Protein AF-A0A1M7H6V2-F1 (afdb_monomer_lite)

pLDDT: mean 76.04, std 20.19, range [26.88, 96.12]

Radius of gyration: 37.56 Å; chains: 1; bounding box: 92×62×99 Å

Structure (mmCIF, N/CA/C/O backbone):
data_AF-A0A1M7H6V2-F1
#
_entry.id   AF-A0A1M7H6V2-F1
#
loop_
_atom_site.group_PDB
_atom_site.id
_atom_site.type_symbol
_atom_site.label_atom_id
_atom_site.label_alt_id
_atom_site.label_comp_id
_atom_site.label_asym_id
_atom_site.label_entity_id
_atom_site.label_seq_id
_atom_site.pdbx_PDB_ins_code
_atom_site.Cartn_x
_atom_site.Cartn_y
_atom_site.Cartn_z
_atom_site.occupancy
_atom_site.B_iso_or_equiv
_atom_site.auth_seq_id
_atom_site.auth_comp_id
_atom_site.auth_asym_id
_atom_site.auth_atom_id
_atom_site.pdbx_PDB_model_num
ATOM 1 N N . MET A 1 1 ? 9.861 25.786 10.001 1.00 78.19 1 MET A N 1
ATOM 2 C CA . MET A 1 1 ? 8.396 26.003 10.036 1.00 78.19 1 MET A CA 1
ATOM 3 C C . MET A 1 1 ? 7.706 25.159 11.110 1.00 78.19 1 MET A C 1
ATOM 5 O O . MET A 1 1 ? 7.102 25.743 11.996 1.00 78.19 1 MET A O 1
ATOM 9 N N . VAL A 1 2 ? 7.854 23.828 11.131 1.00 89.94 2 VAL A N 1
ATOM 10 C CA . VAL A 1 2 ? 7.171 22.953 12.118 1.00 89.94 2 VAL A CA 1
ATOM 11 C C . VAL A 1 2 ? 7.561 23.242 13.580 1.00 89.94 2 VAL A C 1
ATOM 13 O O . VAL A 1 2 ? 6.686 23.384 14.427 1.00 89.94 2 VAL A O 1
ATOM 16 N N . CYS A 1 3 ? 8.851 23.437 13.884 1.00 92.81 3 CYS A N 1
ATOM 17 C CA . CYS A 1 3 ? 9.290 23.763 15.251 1.00 92.81 3 CYS A CA 1
ATOM 18 C C . CYS A 1 3 ? 8.708 25.089 15.769 1.00 92.81 3 CYS A C 1
ATOM 20 O O . CYS A 1 3 ? 8.397 25.214 16.949 1.00 92.81 3 CYS A O 1
ATOM 22 N N . VAL A 1 4 ? 8.526 26.066 14.875 1.00 95.00 4 VAL A N 1
ATOM 23 C CA . VAL A 1 4 ? 7.921 27.364 15.204 1.00 95.00 4 VAL A CA 1
ATOM 24 C C . VAL A 1 4 ? 6.442 27.181 15.548 1.00 95.00 4 VAL A C 1
ATOM 26 O O . VAL A 1 4 ? 5.980 27.743 16.534 1.00 95.00 4 VAL A O 1
ATOM 29 N N . ALA A 1 5 ? 5.718 26.336 14.807 1.00 94.31 5 ALA A N 1
ATOM 30 C CA . ALA A 1 5 ? 4.321 26.023 15.104 1.00 94.31 5 ALA A CA 1
ATOM 31 C C . ALA A 1 5 ? 4.151 25.353 16.480 1.00 94.31 5 ALA A C 1
ATOM 33 O O . ALA A 1 5 ? 3.280 25.756 17.250 1.00 94.31 5 ALA A O 1
ATOM 34 N N . PHE A 1 6 ? 5.018 24.396 16.832 1.00 94.81 6 PHE A N 1
ATOM 35 C CA . PHE A 1 6 ? 5.001 23.779 18.164 1.00 94.81 6 PHE A CA 1
ATOM 36 C C . PHE A 1 6 ? 5.331 24.775 19.284 1.00 94.81 6 PHE A C 1
ATOM 38 O O . PHE A 1 6 ? 4.695 24.738 20.335 1.00 94.81 6 PHE A O 1
ATOM 45 N N . LEU A 1 7 ? 6.282 25.690 19.064 1.00 94.88 7 LEU A N 1
ATOM 46 C CA . LEU A 1 7 ? 6.635 26.733 20.034 1.00 94.88 7 LEU A CA 1
ATOM 47 C C . LEU A 1 7 ? 5.492 27.726 20.265 1.00 94.88 7 LEU A C 1
ATOM 49 O O . LEU A 1 7 ? 5.165 28.023 21.412 1.00 94.88 7 LEU A O 1
ATOM 53 N N . ILE A 1 8 ? 4.862 28.198 19.189 1.00 95.31 8 ILE A N 1
ATOM 54 C CA . ILE A 1 8 ? 3.702 29.096 19.250 1.00 95.31 8 ILE A CA 1
ATOM 55 C C . ILE A 1 8 ? 2.543 28.403 19.974 1.00 95.31 8 ILE A C 1
ATOM 57 O O . ILE A 1 8 ? 1.967 28.988 20.887 1.00 95.31 8 ILE A O 1
ATOM 61 N N . ASN A 1 9 ? 2.235 27.147 19.631 1.00 93.56 9 ASN A N 1
ATOM 62 C CA . ASN A 1 9 ? 1.183 26.384 20.304 1.00 93.56 9 ASN A CA 1
ATOM 63 C C . ASN A 1 9 ? 1.475 26.229 21.803 1.00 93.56 9 ASN A C 1
ATOM 65 O O . ASN A 1 9 ? 0.620 26.554 22.617 1.00 93.56 9 ASN A O 1
ATOM 69 N N . LYS A 1 10 ? 2.698 25.838 22.178 1.00 91.44 10 LYS A N 1
ATOM 70 C CA . LYS A 1 10 ? 3.086 25.685 23.586 1.00 91.44 10 LYS A CA 1
ATOM 71 C C . LYS A 1 10 ? 3.018 26.998 24.380 1.00 91.44 10 LYS A C 1
ATOM 73 O O . LYS A 1 10 ? 2.794 26.948 25.584 1.00 91.44 10 LYS A O 1
ATOM 78 N N . LEU A 1 11 ? 3.230 28.148 23.732 1.00 93.69 11 LEU A N 1
ATOM 79 C CA . LEU A 1 11 ? 3.203 29.461 24.384 1.00 93.69 11 LEU A CA 1
ATOM 80 C C . LEU A 1 11 ? 1.787 30.048 24.502 1.00 93.69 11 LEU A C 1
ATOM 82 O O . LEU A 1 11 ? 1.479 30.681 25.507 1.00 93.69 11 LEU A O 1
ATOM 86 N N . LEU A 1 12 ? 0.939 29.861 23.485 1.00 93.69 12 LEU A N 1
ATOM 87 C CA . LEU A 1 12 ? -0.423 30.410 23.443 1.00 93.69 12 LEU A CA 1
ATOM 88 C C . LEU A 1 12 ? -1.488 29.468 24.022 1.00 93.69 12 LEU A C 1
ATOM 90 O O . LEU A 1 12 ? -2.539 29.944 24.451 1.00 93.69 12 LEU A O 1
ATOM 94 N N . ALA A 1 13 ? -1.269 28.150 24.009 1.00 92.69 13 ALA A N 1
ATOM 95 C CA . ALA A 1 13 ? -2.277 27.194 24.451 1.00 92.69 13 ALA A CA 1
ATOM 96 C C . ALA A 1 13 ? -2.401 27.171 25.988 1.00 92.69 13 ALA A C 1
ATOM 98 O O . ALA A 1 13 ? -1.393 27.049 26.690 1.00 92.69 13 ALA A O 1
ATOM 99 N N . PRO A 1 14 ? -3.630 27.229 26.536 1.00 88.25 14 PRO A N 1
ATOM 100 C CA . PRO A 1 14 ? -3.851 27.107 27.970 1.00 88.25 14 PRO A CA 1
ATOM 101 C C . PRO A 1 14 ? -3.489 25.697 28.455 1.00 88.25 14 PRO A C 1
ATOM 103 O O . PRO A 1 14 ? -4.072 24.701 28.026 1.00 88.25 14 PRO A O 1
ATOM 106 N N . SER A 1 15 ? -2.534 25.622 29.381 1.00 87.12 15 SER A N 1
ATOM 107 C CA . SER A 1 15 ? -2.057 24.372 29.976 1.00 87.12 15 SER A CA 1
ATOM 108 C C . SER A 1 15 ? -2.727 24.138 31.331 1.00 87.12 15 SER A C 1
ATOM 110 O O . SER A 1 15 ? -2.420 24.826 32.298 1.00 87.12 15 SER A O 1
ATOM 112 N N . ASN A 1 16 ? -3.648 23.171 31.399 1.00 89.25 16 ASN A N 1
ATOM 113 C CA . ASN A 1 16 ? -4.322 22.743 32.633 1.00 89.25 16 ASN A CA 1
ATOM 114 C C . ASN A 1 16 ? -4.316 21.205 32.738 1.00 89.25 16 ASN A C 1
ATOM 116 O O . ASN A 1 16 ? -5.352 20.574 32.471 1.00 89.25 16 ASN A O 1
ATOM 120 N N . PRO A 1 17 ? -3.160 20.592 33.061 1.00 88.88 17 PRO A N 1
ATOM 121 C CA . PRO A 1 17 ? -3.057 19.150 33.230 1.00 88.88 17 PRO A CA 1
ATOM 122 C C . PRO A 1 17 ? -3.772 18.724 34.517 1.00 88.88 17 PRO A C 1
ATOM 124 O O . PRO A 1 17 ? -3.415 19.151 35.611 1.00 88.88 17 PRO A O 1
ATOM 127 N N . THR A 1 18 ? -4.787 17.875 34.387 1.00 91.50 18 THR A N 1
ATOM 128 C CA . THR A 1 18 ? -5.438 17.187 35.510 1.00 91.50 18 THR A CA 1
ATOM 129 C C . THR A 1 18 ? -5.141 15.692 35.408 1.00 91.50 18 THR A C 1
ATOM 131 O O . THR A 1 18 ? -4.959 15.208 34.290 1.00 91.50 18 THR A O 1
ATOM 134 N N . PRO A 1 19 ? -5.094 14.940 36.524 1.00 87.50 19 PRO A N 1
ATOM 135 C CA . PRO A 1 19 ? -4.781 13.509 36.492 1.00 87.50 19 PRO A CA 1
ATOM 136 C C . PRO A 1 19 ? -5.709 12.734 35.545 1.00 87.50 19 PRO A C 1
ATOM 138 O O . PRO A 1 19 ? -5.217 11.978 34.722 1.00 87.50 19 PRO A O 1
ATOM 141 N N . GLU A 1 20 ? -7.012 13.025 35.546 1.00 86.44 20 GLU A N 1
ATOM 142 C CA . GLU A 1 20 ? -7.993 12.417 34.627 1.00 86.44 20 GLU A CA 1
ATOM 143 C C . GLU A 1 20 ? -7.794 12.777 33.142 1.00 86.44 20 GLU A C 1
ATOM 145 O O . GLU A 1 20 ? -8.221 12.038 32.266 1.00 86.44 20 GLU A O 1
ATOM 150 N N . LYS A 1 21 ? -7.164 13.915 32.813 1.00 87.38 21 LYS A N 1
ATOM 151 C CA . LYS A 1 21 ? -6.850 14.271 31.411 1.00 87.38 21 LYS A CA 1
ATOM 152 C C . LYS A 1 21 ? -5.580 13.593 30.906 1.00 87.38 21 LYS A C 1
ATOM 154 O O . LYS A 1 21 ? -5.309 13.627 29.709 1.00 87.38 21 LYS A O 1
ATOM 159 N N . LEU A 1 22 ? -4.771 13.070 31.825 1.00 90.88 22 LEU A N 1
ATOM 160 C CA . LEU A 1 22 ? -3.508 12.398 31.536 1.00 90.88 22 LEU A CA 1
ATOM 161 C C . LEU A 1 22 ? -3.661 10.871 31.502 1.00 90.88 22 LEU A C 1
ATOM 163 O O . LEU A 1 22 ? -2.694 10.183 31.181 1.00 90.88 22 LEU A O 1
ATOM 167 N N . THR A 1 23 ? -4.844 10.342 31.827 1.00 89.25 23 THR A N 1
ATOM 168 C CA . THR A 1 23 ? -5.161 8.916 31.714 1.00 89.25 23 THR A CA 1
ATOM 169 C C . THR A 1 23 ? -5.611 8.562 30.295 1.00 89.25 23 THR A C 1
ATOM 171 O O . THR A 1 23 ? -6.046 9.414 29.516 1.00 89.25 23 THR A O 1
ATOM 174 N N . SER A 1 24 ? -5.483 7.284 29.934 1.00 89.56 24 SER A N 1
ATOM 175 C CA . SER A 1 24 ? -5.970 6.768 28.653 1.00 89.56 24 SER A CA 1
ATOM 176 C C . SER A 1 24 ? -7.497 6.805 28.593 1.00 89.56 24 SER A C 1
ATOM 178 O O . SER A 1 24 ? -8.176 6.508 29.573 1.00 89.56 24 SER A O 1
ATOM 180 N N . TYR A 1 25 ? -8.045 7.137 27.425 1.00 89.25 25 TYR A N 1
ATOM 181 C CA . TYR A 1 25 ? -9.487 7.113 27.199 1.00 89.25 25 TYR A CA 1
ATOM 182 C C . TYR A 1 25 ? -9.988 5.673 27.004 1.00 89.25 25 TYR A C 1
ATOM 184 O O . TYR A 1 25 ? -9.662 5.055 25.994 1.00 89.25 25 TYR A O 1
ATOM 192 N N . GLU A 1 26 ? -10.815 5.180 27.929 1.00 89.75 26 GLU A N 1
ATOM 193 C CA . GLU A 1 26 ? -11.473 3.858 27.870 1.00 89.75 26 GLU A CA 1
ATOM 194 C C . GLU A 1 26 ? -13.009 3.964 27.924 1.00 89.75 26 GLU A C 1
ATOM 196 O O . GLU A 1 26 ? -13.701 3.284 28.675 1.00 89.75 26 GLU A O 1
ATOM 201 N N . CYS A 1 27 ? -13.586 4.908 27.170 1.00 87.88 27 CYS A N 1
ATOM 202 C CA . CYS A 1 27 ? -15.042 5.139 27.132 1.00 87.88 27 CYS A CA 1
ATOM 203 C C . CYS A 1 27 ? -15.704 5.409 28.507 1.00 87.88 27 CYS A C 1
ATOM 205 O O . CYS A 1 27 ? -16.924 5.299 28.633 1.00 87.88 27 CYS A O 1
ATOM 207 N N . GLY A 1 28 ? -14.922 5.813 29.516 1.00 87.75 28 GLY A N 1
ATOM 208 C CA . GLY A 1 28 ? -15.381 6.064 30.887 1.00 87.75 28 GLY A CA 1
ATOM 209 C C . GLY A 1 28 ? -15.176 4.898 31.863 1.00 87.75 28 GLY A C 1
ATOM 210 O O . GLY A 1 28 ? -15.577 5.025 33.018 1.00 87.75 28 GLY A O 1
ATOM 211 N N . GLU A 1 29 ? -14.568 3.791 31.427 1.00 88.00 29 GLU A N 1
ATOM 212 C CA . GLU A 1 29 ? -14.102 2.713 32.306 1.00 88.00 29 GLU A CA 1
ATOM 213 C C . GLU A 1 29 ? -12.661 2.965 32.792 1.00 88.00 29 GLU A C 1
ATOM 215 O O . GLU A 1 29 ? -11.883 3.672 32.149 1.00 88.00 29 GLU A O 1
ATOM 220 N N . GLU A 1 30 ? -12.304 2.371 33.933 1.00 87.69 30 GLU A N 1
ATOM 221 C CA . GLU A 1 30 ? -10.916 2.281 34.385 1.00 87.69 30 GLU A CA 1
ATOM 222 C C . GLU A 1 30 ? -10.140 1.331 33.465 1.00 87.69 30 GLU A C 1
ATOM 224 O O . GLU A 1 30 ? -10.649 0.281 33.076 1.00 87.69 30 GLU A O 1
ATOM 229 N N . THR A 1 31 ? -8.893 1.666 33.133 1.00 85.62 31 THR A N 1
ATOM 230 C CA . THR A 1 31 ? -8.087 0.813 32.254 1.00 85.62 31 THR A CA 1
ATOM 231 C C . THR A 1 31 ? -7.834 -0.535 32.923 1.00 85.62 31 THR A C 1
ATOM 233 O O . THR A 1 31 ? -7.226 -0.593 33.995 1.00 85.62 31 THR A O 1
ATOM 236 N N . THR A 1 32 ? -8.255 -1.627 32.287 1.00 85.69 32 THR A N 1
ATOM 237 C CA . THR A 1 32 ? -8.001 -2.981 32.783 1.00 85.69 32 THR A CA 1
ATOM 238 C C . THR A 1 32 ? -7.141 -3.778 31.807 1.00 85.69 32 THR A C 1
ATOM 240 O O . THR A 1 32 ? -7.262 -3.687 30.589 1.00 85.69 32 THR A O 1
ATOM 243 N N . GLY A 1 33 ? -6.238 -4.593 32.354 1.00 86.75 33 GLY A N 1
ATOM 244 C CA . GLY A 1 33 ? -5.380 -5.467 31.560 1.00 86.75 33 GLY A CA 1
ATOM 245 C C . GLY A 1 33 ? -4.152 -4.780 30.960 1.00 86.75 33 GLY A C 1
ATOM 246 O O . GLY A 1 33 ? -3.712 -3.718 31.394 1.00 86.75 33 GLY A O 1
ATOM 247 N N . ASN A 1 34 ? -3.538 -5.466 29.999 1.00 86.81 34 ASN A N 1
ATOM 248 C CA . ASN A 1 34 ? -2.315 -5.031 29.339 1.00 86.81 34 ASN A CA 1
ATOM 249 C C . ASN A 1 34 ? -2.631 -4.546 27.917 1.00 86.81 34 ASN A C 1
ATOM 251 O O . ASN A 1 34 ? -3.378 -5.205 27.201 1.00 86.81 34 ASN A O 1
ATOM 255 N N . ALA A 1 35 ? -1.997 -3.458 27.473 1.00 86.50 35 ALA A N 1
ATOM 256 C CA . ALA A 1 35 ? -2.146 -2.929 26.112 1.00 86.50 35 ALA A CA 1
ATOM 257 C C . ALA A 1 35 ? -1.470 -3.802 25.030 1.00 86.50 35 ALA A C 1
ATOM 259 O O . ALA A 1 35 ? -1.581 -3.530 23.835 1.00 86.50 35 ALA A O 1
ATOM 260 N N . TRP A 1 36 ? -0.748 -4.852 25.434 1.00 86.81 36 TRP A N 1
ATOM 261 C CA . TRP A 1 36 ? -0.098 -5.793 24.526 1.00 86.81 36 TRP A CA 1
ATOM 262 C C . TRP A 1 36 ? -1.080 -6.870 24.065 1.00 86.81 36 TRP A C 1
ATOM 264 O O . TRP A 1 36 ? -1.210 -7.925 24.687 1.00 86.81 36 TRP A O 1
ATOM 274 N N . LEU A 1 37 ? -1.754 -6.603 22.948 1.00 86.25 37 LEU A N 1
ATOM 275 C CA . LEU A 1 37 ? -2.604 -7.568 22.258 1.00 86.25 37 LEU A CA 1
ATOM 276 C C . LEU A 1 37 ? -1.821 -8.245 21.115 1.00 86.25 37 LEU A C 1
ATOM 278 O O . LEU A 1 37 ? -1.113 -7.554 20.378 1.00 86.25 37 LEU A O 1
ATOM 282 N N . PRO A 1 38 ? -1.937 -9.574 20.914 1.00 84.50 38 PRO A N 1
ATOM 283 C CA . PRO A 1 38 ? -1.369 -10.222 19.741 1.00 84.50 38 PRO A CA 1
ATOM 284 C C . PRO A 1 38 ? -2.049 -9.699 18.471 1.00 84.50 38 PRO A C 1
ATOM 286 O O . PRO A 1 38 ? -3.246 -9.889 18.253 1.00 84.50 38 PRO A O 1
ATOM 289 N N . PHE A 1 39 ? -1.265 -9.049 17.616 1.00 82.56 39 PHE A N 1
ATOM 290 C CA . PHE A 1 39 ? -1.718 -8.613 16.302 1.00 82.56 39 PHE A CA 1
ATOM 291 C C . PHE A 1 39 ? -1.688 -9.768 15.301 1.00 82.56 39 PHE A C 1
ATOM 293 O O . PHE A 1 39 ? -0.926 -10.727 15.428 1.00 82.56 39 PHE A O 1
ATOM 300 N N . ASN A 1 40 ? -2.527 -9.675 14.272 1.00 87.44 40 ASN A N 1
ATOM 301 C CA . ASN A 1 40 ? -2.552 -10.674 13.214 1.00 87.44 40 ASN A CA 1
ATOM 302 C C . ASN A 1 40 ? -1.273 -10.609 12.354 1.00 87.44 40 ASN A C 1
ATOM 304 O O . ASN A 1 40 ? -0.828 -9.524 11.988 1.00 87.44 40 ASN A O 1
ATOM 308 N N . SER A 1 41 ? -0.707 -11.750 11.953 1.00 86.88 41 SER A N 1
ATOM 309 C CA . SER A 1 41 ? 0.504 -11.777 11.115 1.00 86.88 41 SER A CA 1
ATOM 310 C C . SER A 1 41 ? 0.299 -11.215 9.699 1.00 86.88 41 SER A C 1
ATOM 312 O O . SER A 1 41 ? 1.273 -10.845 9.049 1.00 86.88 41 SER A O 1
ATOM 314 N N . ARG A 1 42 ? -0.943 -11.079 9.213 1.00 87.88 42 ARG A N 1
ATOM 315 C CA . ARG A 1 42 ? -1.238 -10.527 7.873 1.00 87.88 42 ARG A CA 1
ATOM 316 C C . ARG A 1 42 ? -0.719 -9.102 7.670 1.00 87.88 42 ARG A C 1
ATOM 318 O O . ARG A 1 42 ? -0.281 -8.769 6.574 1.00 87.88 42 ARG A O 1
ATOM 325 N N . PHE A 1 43 ? -0.681 -8.287 8.725 1.00 89.00 43 PHE A N 1
ATOM 326 C CA . PHE A 1 43 ? -0.094 -6.943 8.667 1.00 89.00 43 PHE A CA 1
ATOM 327 C C . PHE A 1 43 ? 1.389 -6.968 8.293 1.00 89.00 43 PHE A C 1
ATOM 329 O O . PHE A 1 43 ? 1.850 -6.124 7.528 1.00 89.00 43 PHE A O 1
ATOM 336 N N . TYR A 1 44 ? 2.122 -7.961 8.799 1.00 91.31 44 TYR A N 1
ATOM 337 C CA . TYR A 1 44 ? 3.533 -8.143 8.487 1.00 91.31 44 TYR A CA 1
ATOM 338 C C . TYR A 1 44 ? 3.741 -8.539 7.023 1.00 91.31 44 TYR A C 1
ATOM 340 O O . TYR A 1 44 ? 4.629 -8.002 6.371 1.00 91.31 44 TYR A O 1
ATOM 348 N N . VAL A 1 45 ? 2.897 -9.424 6.481 1.00 90.75 45 VAL A N 1
ATOM 349 C CA . VAL A 1 45 ? 2.981 -9.843 5.071 1.00 90.75 45 VAL A CA 1
ATOM 350 C C . VAL A 1 45 ? 2.770 -8.653 4.135 1.00 90.75 45 VAL A C 1
ATOM 352 O O . VAL A 1 45 ? 3.569 -8.448 3.224 1.00 90.75 45 VAL A O 1
ATOM 355 N N . ILE A 1 46 ? 1.756 -7.822 4.401 1.00 91.56 46 ILE A N 1
ATOM 356 C CA . ILE A 1 46 ? 1.497 -6.603 3.620 1.00 91.56 46 ILE A CA 1
ATOM 357 C C . ILE A 1 46 ? 2.690 -5.639 3.710 1.00 91.56 46 ILE A C 1
ATOM 359 O O . ILE A 1 46 ? 3.127 -5.117 2.686 1.00 91.56 46 ILE A O 1
ATOM 363 N N . ALA A 1 47 ? 3.255 -5.442 4.906 1.00 93.81 47 ALA A N 1
ATOM 364 C CA . ALA A 1 47 ? 4.427 -4.588 5.094 1.00 93.81 47 ALA A CA 1
ATOM 365 C C . ALA A 1 47 ? 5.666 -5.113 4.347 1.00 93.81 47 ALA A C 1
ATOM 367 O O . ALA A 1 47 ? 6.394 -4.328 3.746 1.00 93.81 47 ALA A O 1
ATOM 368 N N . LEU A 1 48 ? 5.892 -6.431 4.344 1.00 92.75 48 LEU A N 1
ATOM 369 C CA . LEU A 1 48 ? 7.012 -7.056 3.640 1.00 92.75 48 LEU A CA 1
ATOM 370 C C . LEU A 1 48 ? 6.873 -6.915 2.120 1.00 92.75 48 LEU A C 1
ATOM 372 O O . LEU A 1 48 ? 7.849 -6.594 1.449 1.00 92.75 48 LEU A O 1
ATOM 376 N N . ILE A 1 49 ? 5.668 -7.108 1.579 1.00 92.00 49 ILE A N 1
ATOM 377 C CA . ILE A 1 49 ? 5.403 -6.919 0.145 1.00 92.00 49 ILE A CA 1
ATOM 378 C C . ILE A 1 49 ? 5.569 -5.450 -0.247 1.00 92.00 49 ILE A C 1
ATOM 380 O O . ILE A 1 49 ? 6.158 -5.166 -1.287 1.00 92.00 49 ILE A O 1
ATOM 384 N N . PHE A 1 50 ? 5.089 -4.522 0.586 1.00 92.75 50 PHE A N 1
ATOM 385 C CA . PHE A 1 50 ? 5.291 -3.091 0.369 1.00 92.75 50 PHE A CA 1
ATOM 386 C C . PHE A 1 50 ? 6.780 -2.732 0.356 1.00 92.75 50 PHE A C 1
ATOM 388 O O . PHE A 1 50 ? 7.221 -2.068 -0.573 1.00 92.75 50 PHE A O 1
ATOM 395 N N . LEU A 1 51 ? 7.559 -3.219 1.328 1.00 95.12 51 LEU A N 1
ATOM 396 C CA . LEU A 1 51 ? 9.003 -2.986 1.392 1.00 95.12 51 LEU A CA 1
ATOM 397 C C . LEU A 1 51 ? 9.728 -3.535 0.157 1.00 95.12 51 LEU A C 1
ATOM 399 O O . LEU A 1 51 ? 10.604 -2.869 -0.384 1.00 95.12 51 LEU A O 1
ATOM 403 N N . LEU A 1 52 ? 9.358 -4.739 -0.290 1.00 92.94 52 LEU A N 1
ATOM 404 C CA . LEU A 1 52 ? 9.912 -5.331 -1.504 1.00 92.94 52 LEU A CA 1
ATOM 405 C C . LEU A 1 52 ? 9.596 -4.438 -2.709 1.00 92.94 52 LEU A C 1
ATOM 407 O O . LEU A 1 52 ? 10.505 -4.036 -3.419 1.00 92.94 52 LEU A O 1
ATOM 411 N N . PHE A 1 53 ? 8.334 -4.053 -2.901 1.00 93.06 53 PHE A N 1
ATOM 412 C CA . PHE A 1 53 ? 7.936 -3.189 -4.013 1.00 93.06 53 PHE A CA 1
ATOM 413 C C . PHE A 1 53 ? 8.587 -1.795 -3.973 1.00 93.06 53 PHE A C 1
ATOM 415 O O . PHE A 1 53 ? 8.938 -1.259 -5.021 1.00 93.06 53 PHE A O 1
ATOM 422 N N . ASP A 1 54 ? 8.774 -1.219 -2.784 1.00 95.19 54 ASP A N 1
ATOM 423 C CA . ASP A 1 54 ? 9.415 0.086 -2.587 1.00 95.19 54 ASP A CA 1
ATOM 424 C C . ASP A 1 54 ? 10.893 0.061 -3.007 1.00 95.19 54 ASP A C 1
ATOM 426 O O . ASP A 1 54 ? 11.355 0.916 -3.764 1.00 95.19 54 ASP A O 1
ATOM 430 N N . VAL A 1 55 ? 11.628 -0.983 -2.610 1.00 95.31 55 VAL A N 1
ATOM 431 C CA . VAL A 1 55 ? 13.022 -1.180 -3.040 1.00 95.31 55 VAL A CA 1
ATOM 432 C C . VAL A 1 55 ? 13.113 -1.358 -4.556 1.00 95.31 55 VAL A C 1
ATOM 434 O O . VAL A 1 55 ? 13.993 -0.784 -5.194 1.00 95.31 55 VAL A O 1
ATOM 437 N N . GLU A 1 56 ? 12.187 -2.102 -5.150 1.00 93.81 56 GLU A N 1
ATOM 438 C CA . GLU A 1 56 ? 12.184 -2.347 -6.594 1.00 93.81 56 GLU A CA 1
ATOM 439 C C . GLU A 1 56 ? 11.844 -1.075 -7.395 1.00 93.81 56 GLU A C 1
ATOM 441 O O . GLU A 1 56 ? 12.397 -0.830 -8.469 1.00 93.81 56 GLU A O 1
ATOM 446 N N . MET A 1 57 ? 11.008 -0.193 -6.840 1.00 91.81 57 MET A N 1
ATOM 447 C CA . MET A 1 57 ? 10.714 1.124 -7.417 1.00 91.81 57 MET A CA 1
ATOM 448 C C . MET A 1 57 ? 11.937 2.050 -7.456 1.00 91.81 57 MET A C 1
ATOM 450 O O . MET A 1 57 ? 12.058 2.867 -8.373 1.00 91.81 57 MET A O 1
ATOM 454 N N . VAL A 1 58 ? 12.888 1.907 -6.528 1.00 94.75 58 VAL A N 1
ATOM 455 C CA . VAL A 1 58 ? 14.148 2.670 -6.572 1.00 94.75 58 VAL A CA 1
ATOM 456 C C . VAL A 1 58 ? 14.970 2.322 -7.816 1.00 94.75 58 VAL A C 1
ATOM 458 O O . VAL A 1 58 ? 15.615 3.210 -8.374 1.00 94.75 58 VAL A O 1
ATOM 461 N N . PHE A 1 59 ? 14.906 1.085 -8.320 1.00 91.56 59 PHE A N 1
ATOM 462 C CA . PHE A 1 59 ? 15.620 0.696 -9.544 1.00 91.56 59 PHE A CA 1
ATOM 463 C C . PHE A 1 59 ? 15.038 1.322 -10.817 1.00 91.56 59 PHE A C 1
ATOM 465 O O . PHE A 1 59 ? 15.751 1.471 -11.812 1.00 91.56 59 PHE A O 1
ATOM 472 N N . ILE A 1 60 ? 13.786 1.784 -10.777 1.00 91.62 60 ILE A N 1
ATOM 473 C CA . ILE A 1 60 ? 13.159 2.469 -11.912 1.00 91.62 60 ILE A CA 1
ATOM 474 C C . ILE A 1 60 ? 13.784 3.848 -12.159 1.00 91.62 60 ILE A C 1
ATOM 476 O O . ILE A 1 60 ? 13.892 4.281 -13.309 1.00 91.62 60 ILE A O 1
ATOM 480 N N . PHE A 1 61 ? 14.250 4.530 -11.109 1.00 90.50 61 PHE A N 1
ATOM 481 C CA . PHE A 1 61 ? 14.810 5.881 -11.218 1.00 90.50 61 PHE A CA 1
ATOM 482 C C . PHE A 1 61 ? 16.095 5.952 -12.066 1.00 90.50 61 PHE A C 1
ATOM 484 O O . PHE A 1 61 ? 16.143 6.758 -13.003 1.00 90.50 61 PHE A O 1
ATOM 491 N N . PRO A 1 62 ? 17.141 5.138 -11.811 1.00 89.25 62 PRO A N 1
ATOM 492 C CA . PRO A 1 62 ? 18.332 5.121 -12.656 1.00 89.25 62 PRO A CA 1
ATOM 493 C C . PRO A 1 62 ? 18.029 4.711 -14.096 1.00 89.25 62 PRO A C 1
ATOM 495 O O . PRO A 1 62 ? 18.546 5.330 -15.022 1.00 89.25 62 PRO A O 1
ATOM 498 N N . TRP A 1 63 ? 17.146 3.728 -14.304 1.00 91.12 63 TRP A N 1
ATOM 499 C CA . TRP A 1 63 ? 16.743 3.318 -15.650 1.00 91.12 63 TRP A CA 1
ATOM 500 C C . TRP A 1 63 ? 16.108 4.483 -16.423 1.00 91.12 63 TRP A C 1
ATOM 502 O O . TRP A 1 63 ? 16.534 4.793 -17.537 1.00 91.12 63 TRP A O 1
ATOM 512 N N . ALA A 1 64 ? 15.155 5.186 -15.803 1.00 90.06 64 ALA A N 1
ATOM 513 C CA . ALA A 1 64 ? 14.448 6.298 -16.431 1.00 90.06 64 ALA A CA 1
ATOM 514 C C . ALA A 1 64 ? 15.364 7.498 -16.715 1.00 90.06 64 ALA A C 1
ATOM 516 O O . ALA A 1 64 ? 15.205 8.168 -17.733 1.00 90.06 64 ALA A O 1
ATOM 517 N N . THR A 1 65 ? 16.331 7.776 -15.836 1.00 89.94 65 THR A N 1
ATOM 518 C CA . THR A 1 65 ? 17.239 8.923 -16.003 1.00 89.94 65 THR A CA 1
ATOM 519 C C . THR A 1 65 ? 18.359 8.649 -17.008 1.00 89.94 65 THR A C 1
ATOM 521 O O . THR A 1 65 ? 18.673 9.527 -17.810 1.00 89.94 65 THR A O 1
ATOM 524 N N . VAL A 1 66 ? 18.932 7.441 -17.022 1.00 87.44 66 VAL A N 1
ATOM 525 C CA . VAL A 1 66 ? 20.040 7.084 -17.925 1.00 87.44 66 VAL A CA 1
ATOM 526 C C . VAL A 1 66 ? 19.528 6.772 -19.330 1.00 87.44 66 VAL A C 1
ATOM 528 O O . VAL A 1 66 ? 19.952 7.410 -20.294 1.00 87.44 66 VAL A O 1
ATOM 531 N N . PHE A 1 67 ? 18.577 5.844 -19.463 1.00 83.75 67 PHE A N 1
ATOM 532 C CA . PHE A 1 67 ? 18.053 5.422 -20.769 1.00 83.75 67 PHE A CA 1
ATOM 533 C C . PHE A 1 67 ? 16.967 6.355 -21.317 1.00 83.75 67 PHE A C 1
ATOM 535 O O . PHE A 1 67 ? 16.599 6.248 -22.484 1.00 83.75 67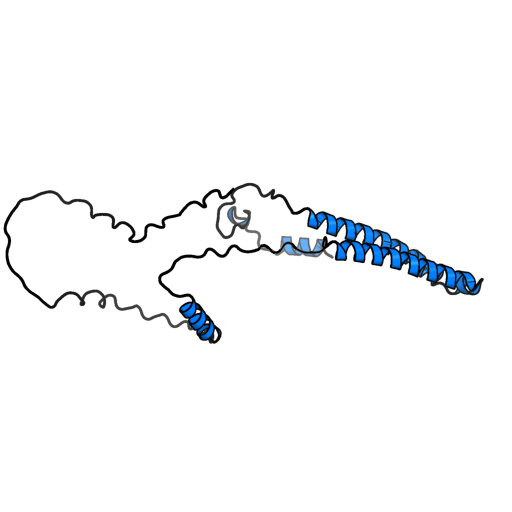 PHE A O 1
ATOM 542 N N . GLY A 1 68 ? 16.486 7.310 -20.515 1.00 80.56 68 GLY A N 1
ATOM 543 C CA . GLY A 1 68 ? 15.677 8.432 -20.998 1.00 80.56 68 GLY A CA 1
ATOM 544 C C . GLY A 1 68 ? 16.494 9.519 -21.707 1.00 80.56 68 GLY A C 1
ATOM 545 O O . GLY A 1 68 ? 15.920 10.359 -22.399 1.00 80.56 68 GLY A O 1
ATOM 546 N N . SER A 1 69 ? 17.825 9.518 -21.567 1.00 82.94 69 SER A N 1
ATOM 547 C CA . SER A 1 69 ? 18.681 10.512 -22.216 1.00 82.94 69 SER A CA 1
ATOM 548 C C . SER A 1 69 ? 18.816 10.244 -23.723 1.00 82.94 69 SER A C 1
ATOM 550 O O . SER A 1 69 ? 19.112 9.137 -24.177 1.00 82.94 69 SER A O 1
ATOM 552 N N . HIS A 1 70 ? 18.593 11.285 -24.528 1.00 76.88 70 HIS A N 1
ATOM 553 C CA . HIS A 1 70 ? 18.618 11.187 -25.991 1.00 76.88 70 HIS A CA 1
ATOM 554 C C . HIS A 1 70 ? 20.039 10.942 -26.539 1.00 76.88 70 HIS A C 1
ATOM 556 O O . HIS A 1 70 ? 20.205 10.430 -27.643 1.00 76.88 70 HIS A O 1
ATOM 562 N N . GLU A 1 71 ? 21.067 11.290 -25.761 1.00 82.56 71 GLU A N 1
ATOM 563 C CA . GLU A 1 71 ? 22.479 11.125 -26.118 1.00 82.56 71 GLU A CA 1
ATOM 564 C C . GLU A 1 71 ? 22.884 9.648 -26.185 1.00 82.56 71 GLU A C 1
ATOM 566 O O . GLU A 1 71 ? 23.473 9.216 -27.176 1.00 82.56 71 GLU A O 1
ATOM 571 N N . ILE A 1 72 ? 22.504 8.857 -25.175 1.00 78.75 72 ILE A N 1
ATOM 572 C CA . ILE A 1 72 ? 22.832 7.426 -25.097 1.00 78.75 72 ILE A CA 1
ATOM 573 C C . ILE A 1 72 ? 22.070 6.642 -26.178 1.00 78.75 72 ILE A C 1
ATOM 575 O O . ILE A 1 72 ? 22.653 5.805 -26.864 1.00 78.75 72 ILE A O 1
ATOM 579 N N . ASN A 1 73 ? 20.785 6.953 -26.388 1.00 80.81 73 ASN A N 1
ATOM 580 C CA . ASN A 1 73 ? 19.948 6.264 -27.379 1.00 80.81 73 ASN A CA 1
ATOM 581 C C . ASN A 1 73 ? 20.335 6.568 -28.839 1.00 80.81 73 ASN A C 1
ATOM 583 O O . ASN A 1 73 ? 20.089 5.742 -29.717 1.00 80.81 73 ASN A O 1
ATOM 587 N N . ASN A 1 74 ? 20.942 7.729 -29.112 1.00 80.62 74 ASN A N 1
ATOM 588 C CA . ASN A 1 74 ? 21.397 8.097 -30.456 1.00 80.62 74 ASN A CA 1
ATOM 589 C C . ASN A 1 74 ? 22.698 7.404 -30.876 1.00 80.62 74 ASN A C 1
ATOM 591 O O . ASN A 1 74 ? 22.955 7.298 -32.075 1.00 80.62 74 ASN A O 1
ATOM 595 N N . TYR A 1 75 ? 23.534 6.986 -29.921 1.00 82.75 75 TYR A N 1
ATOM 596 C CA . TYR A 1 75 ? 24.834 6.385 -30.228 1.00 82.75 75 TYR A CA 1
ATOM 597 C C . TYR A 1 75 ? 24.681 4.998 -30.863 1.00 82.75 75 TYR A C 1
ATOM 599 O O . TYR A 1 75 ? 25.340 4.692 -31.855 1.00 82.75 75 TYR A O 1
ATOM 607 N N . ASP A 1 76 ? 23.772 4.178 -30.331 1.00 83.50 76 ASP A N 1
ATOM 608 C CA . ASP A 1 76 ? 23.377 2.907 -30.933 1.00 83.50 76 ASP A CA 1
ATOM 609 C C . ASP A 1 76 ? 21.892 2.606 -30.607 1.00 83.50 76 ASP A C 1
ATOM 611 O O . ASP A 1 76 ? 21.542 2.390 -29.441 1.00 83.50 76 ASP A O 1
ATOM 615 N N . PRO A 1 77 ? 21.000 2.561 -31.621 1.00 79.81 77 PRO A N 1
ATOM 616 C CA . PRO A 1 77 ? 19.559 2.347 -31.440 1.00 79.81 77 PRO A CA 1
ATOM 617 C C . PRO A 1 77 ? 19.185 1.032 -30.742 1.00 79.81 77 PRO A C 1
ATOM 619 O O . PRO A 1 77 ? 18.064 0.886 -30.247 1.00 79.81 77 PRO A O 1
ATOM 622 N N . ARG A 1 78 ? 20.090 0.046 -30.711 1.00 84.75 78 ARG A N 1
ATOM 623 C CA . ARG A 1 78 ? 19.827 -1.275 -30.118 1.00 84.75 78 ARG A CA 1
ATOM 624 C C . ARG A 1 78 ? 19.703 -1.206 -28.595 1.00 84.75 78 ARG A C 1
ATOM 626 O O . ARG A 1 78 ? 18.941 -1.986 -28.024 1.00 84.75 78 ARG A O 1
ATOM 633 N N . TRP A 1 79 ? 20.394 -0.263 -27.950 1.00 83.06 79 TRP A N 1
ATOM 634 C CA . TRP A 1 79 ? 20.372 -0.092 -26.492 1.00 83.06 79 TRP A CA 1
ATOM 635 C C . TRP A 1 79 ? 19.006 0.346 -25.979 1.00 83.06 79 TRP A C 1
ATOM 637 O O . TRP A 1 79 ? 18.548 -0.178 -24.968 1.00 83.06 79 TRP A O 1
ATOM 647 N N . GLY A 1 80 ? 18.315 1.225 -26.711 1.00 85.31 80 GLY A N 1
ATOM 648 C CA . GLY A 1 80 ? 16.970 1.664 -26.341 1.00 85.31 80 GLY A CA 1
ATOM 649 C C . GLY A 1 80 ? 15.965 0.507 -26.323 1.00 85.31 80 GLY A C 1
ATOM 650 O O . GLY A 1 80 ? 15.200 0.365 -25.372 1.00 85.31 80 GLY A O 1
ATOM 651 N N . TRP A 1 81 ? 16.000 -0.370 -27.335 1.00 86.44 81 TRP A N 1
ATOM 652 C CA . TRP A 1 81 ? 15.101 -1.531 -27.397 1.00 86.44 81 TRP A CA 1
ATOM 653 C C . TRP A 1 81 ? 15.412 -2.582 -26.323 1.00 86.44 81 TRP A C 1
ATOM 655 O O . TRP A 1 81 ? 14.491 -3.156 -25.735 1.00 86.44 81 TRP A O 1
ATOM 665 N N . LEU A 1 82 ? 16.698 -2.823 -26.043 1.00 89.75 82 LEU A N 1
ATOM 666 C CA . LEU A 1 82 ? 17.124 -3.733 -24.977 1.00 89.75 82 LEU A CA 1
ATOM 667 C C . LEU A 1 82 ? 16.705 -3.215 -23.599 1.00 89.75 82 LEU A C 1
ATOM 669 O O . LEU A 1 82 ? 16.008 -3.932 -22.887 1.00 89.75 82 LEU A O 1
ATOM 673 N N . ALA A 1 83 ? 17.024 -1.962 -23.268 1.00 89.88 83 ALA A N 1
ATOM 674 C CA . ALA A 1 83 ? 16.658 -1.352 -21.991 1.00 89.88 83 ALA A CA 1
ATOM 675 C C . ALA A 1 83 ? 15.134 -1.300 -21.789 1.00 89.88 83 ALA A C 1
ATOM 677 O O . ALA A 1 83 ? 14.643 -1.507 -20.680 1.00 89.88 83 ALA A O 1
ATOM 678 N N . LEU A 1 84 ? 14.368 -1.058 -22.858 1.00 89.81 84 LEU A N 1
ATOM 679 C CA . LEU A 1 84 ? 12.907 -1.118 -22.819 1.00 89.81 84 LEU A CA 1
ATOM 680 C C . LEU A 1 84 ? 12.412 -2.542 -22.539 1.00 89.81 84 LEU A C 1
ATOM 682 O O . LEU A 1 84 ? 11.549 -2.732 -21.684 1.00 89.81 84 LEU A O 1
ATOM 686 N N . THR A 1 85 ? 12.977 -3.548 -23.211 1.00 93.62 85 THR A N 1
ATOM 687 C CA . THR A 1 85 ? 12.612 -4.958 -22.997 1.00 93.62 85 THR A CA 1
ATOM 688 C C . THR A 1 85 ? 12.948 -5.414 -21.578 1.00 93.62 85 THR A C 1
ATOM 690 O O . THR A 1 85 ? 12.107 -6.029 -20.923 1.00 93.62 85 THR A O 1
ATOM 693 N N . GLU A 1 86 ? 14.137 -5.078 -21.076 1.00 92.56 86 GLU A N 1
ATOM 694 C CA . GLU A 1 86 ? 14.556 -5.359 -19.698 1.00 92.56 86 GLU A CA 1
ATOM 695 C C . GLU A 1 86 ? 13.580 -4.756 -18.687 1.00 92.56 86 GLU A C 1
ATOM 697 O O . GLU A 1 86 ? 13.178 -5.435 -17.742 1.00 92.56 86 GLU A O 1
ATOM 702 N N . MET A 1 87 ? 13.110 -3.531 -18.931 1.00 93.25 87 MET A N 1
ATOM 703 C CA . MET A 1 87 ? 12.138 -2.881 -18.059 1.00 93.25 87 MET A CA 1
ATOM 704 C C . MET A 1 87 ? 10.772 -3.565 -18.062 1.00 93.25 87 MET A C 1
ATOM 706 O O . MET A 1 87 ? 10.147 -3.714 -17.012 1.00 93.25 87 MET A O 1
ATOM 710 N N . PHE A 1 88 ? 10.305 -4.021 -19.226 1.00 94.62 88 PHE A N 1
ATOM 711 C CA . PHE A 1 88 ? 9.074 -4.808 -19.315 1.00 94.62 88 PHE A CA 1
ATOM 712 C C . PHE A 1 88 ? 9.197 -6.149 -18.591 1.00 94.62 88 PHE A C 1
ATOM 714 O O . PHE A 1 88 ? 8.249 -6.565 -17.926 1.00 94.62 88 PHE A O 1
ATOM 721 N N . VAL A 1 89 ? 10.351 -6.813 -18.685 1.00 96.12 89 VAL A N 1
ATOM 722 C CA . VAL A 1 89 ? 10.614 -8.058 -17.948 1.00 96.12 89 VAL A CA 1
ATOM 723 C C . VAL A 1 89 ? 10.643 -7.791 -16.443 1.00 96.12 89 VAL A C 1
ATOM 725 O O . VAL A 1 89 ? 9.970 -8.497 -15.693 1.00 96.12 89 VAL A O 1
ATOM 728 N N . PHE A 1 90 ? 11.348 -6.748 -16.004 1.00 94.44 90 PHE A N 1
ATOM 729 C CA . PHE A 1 90 ? 11.419 -6.332 -14.604 1.00 94.44 90 PHE A CA 1
ATOM 730 C C . PHE A 1 90 ? 10.027 -6.044 -14.021 1.00 94.44 90 PHE A C 1
ATOM 732 O O . PHE A 1 90 ? 9.626 -6.632 -13.014 1.00 94.44 90 PHE A O 1
ATOM 739 N N . LEU A 1 91 ? 9.235 -5.219 -14.710 1.00 94.38 91 LEU A N 1
ATOM 740 C CA . LEU A 1 91 ? 7.870 -4.899 -14.298 1.00 94.38 91 LEU A CA 1
ATOM 741 C C . LEU A 1 91 ? 6.950 -6.129 -14.356 1.00 94.38 91 LEU A C 1
ATOM 743 O O . LEU A 1 91 ? 6.094 -6.307 -13.490 1.00 94.38 91 LEU A O 1
ATOM 747 N N . GLY A 1 92 ? 7.153 -7.009 -15.339 1.00 95.88 92 GLY A N 1
ATOM 748 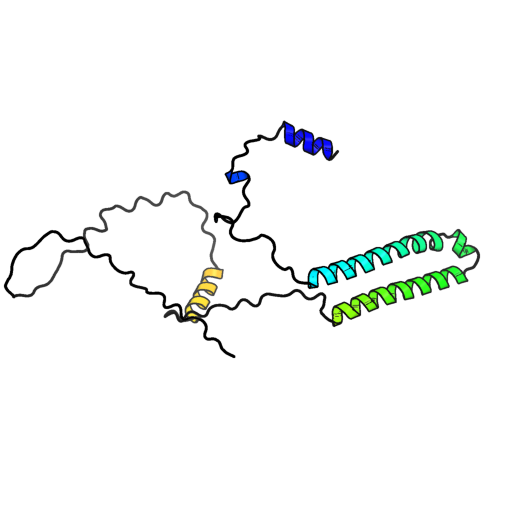C CA . GLY A 1 92 ? 6.440 -8.278 -15.460 1.00 95.88 92 GLY A CA 1
ATOM 749 C C . GLY A 1 92 ? 6.655 -9.188 -14.251 1.00 95.88 92 GLY A C 1
ATOM 750 O O . GLY A 1 92 ? 5.691 -9.769 -13.752 1.00 95.88 92 GLY A O 1
ATOM 751 N N . ILE A 1 93 ? 7.882 -9.263 -13.728 1.00 95.25 93 ILE A N 1
ATOM 752 C CA . ILE A 1 93 ? 8.201 -10.033 -12.516 1.00 95.25 93 ILE A CA 1
ATOM 753 C C . ILE A 1 93 ? 7.494 -9.435 -11.288 1.00 95.25 93 ILE A C 1
ATOM 755 O O . ILE A 1 93 ? 6.908 -10.187 -10.507 1.00 95.25 93 ILE A O 1
ATOM 759 N N . LEU A 1 94 ? 7.468 -8.103 -11.141 1.00 93.38 94 LEU A N 1
ATOM 760 C CA . LEU A 1 94 ? 6.755 -7.428 -10.044 1.00 93.38 94 LEU A CA 1
ATOM 761 C C . LEU A 1 94 ? 5.247 -7.703 -10.084 1.00 93.38 94 LEU A C 1
ATOM 763 O O . LEU A 1 94 ? 4.644 -8.058 -9.069 1.00 93.38 94 LEU A O 1
ATOM 767 N N . ILE A 1 95 ? 4.643 -7.584 -11.269 1.00 94.69 95 ILE A N 1
ATOM 768 C CA . ILE A 1 95 ? 3.218 -7.864 -11.475 1.00 94.69 95 ILE A CA 1
ATOM 769 C C . ILE A 1 95 ? 2.919 -9.336 -11.186 1.00 94.69 95 ILE A C 1
ATOM 771 O O . ILE A 1 95 ? 1.916 -9.632 -10.539 1.00 94.69 95 ILE A O 1
ATOM 775 N N . LEU A 1 96 ? 3.782 -10.258 -11.619 1.00 96.00 96 LEU A N 1
ATOM 776 C CA . LEU A 1 96 ? 3.615 -11.686 -11.355 1.00 96.00 96 LEU A CA 1
ATOM 777 C C . LEU A 1 96 ? 3.689 -11.996 -9.854 1.00 96.00 96 LEU A C 1
ATOM 779 O O . LEU A 1 96 ? 2.863 -12.757 -9.348 1.00 96.00 96 LEU A O 1
ATOM 783 N N . GLY A 1 97 ? 4.627 -11.377 -9.133 1.00 92.69 97 GLY A N 1
ATOM 784 C CA . GLY A 1 97 ? 4.727 -11.485 -7.678 1.00 92.69 97 GLY A CA 1
ATOM 785 C C . GLY A 1 97 ? 3.465 -10.979 -6.976 1.00 92.69 97 GLY A C 1
ATOM 786 O O . GLY A 1 97 ? 2.906 -11.677 -6.128 1.00 92.69 97 GLY A O 1
ATOM 787 N N . LEU A 1 98 ? 2.957 -9.812 -7.382 1.00 92.50 98 LEU A N 1
ATOM 788 C CA . LEU A 1 98 ? 1.712 -9.259 -6.846 1.00 92.50 98 LEU A CA 1
ATOM 789 C C . LEU A 1 98 ? 0.503 -10.152 -7.165 1.00 92.50 98 LEU A C 1
ATOM 791 O O . LEU A 1 98 ? -0.307 -10.431 -6.281 1.00 92.50 98 LEU A O 1
ATOM 795 N N . ALA A 1 99 ? 0.397 -10.641 -8.402 1.00 95.31 99 ALA A N 1
ATOM 796 C CA . ALA A 1 99 ? -0.672 -11.538 -8.830 1.00 95.31 99 ALA A CA 1
ATOM 797 C C . ALA A 1 99 ? -0.656 -12.855 -8.041 1.00 95.31 99 ALA A C 1
ATOM 799 O O . ALA A 1 99 ? -1.713 -13.335 -7.635 1.00 95.31 99 ALA A O 1
ATOM 800 N N . TYR A 1 100 ? 0.526 -13.414 -7.766 1.00 94.44 100 TYR A N 1
ATOM 801 C CA . TYR A 1 100 ? 0.666 -14.621 -6.953 1.00 94.44 100 TYR A CA 1
ATOM 802 C C . TYR A 1 100 ? 0.105 -14.427 -5.539 1.00 94.44 100 TYR A C 1
ATOM 804 O O . TYR A 1 100 ? -0.717 -15.226 -5.083 1.00 94.44 100 TYR A O 1
ATOM 812 N N . VAL A 1 101 ? 0.501 -13.350 -4.854 1.00 92.56 101 VAL A N 1
ATOM 813 C CA . VAL A 1 101 ? 0.009 -13.054 -3.498 1.00 92.56 101 VAL A CA 1
ATOM 814 C C . VAL A 1 101 ? -1.497 -12.770 -3.514 1.00 92.56 101 VAL A C 1
ATOM 816 O O . VAL A 1 101 ? -2.217 -13.203 -2.611 1.00 92.56 101 VAL A O 1
ATOM 819 N N . TRP A 1 102 ? -1.990 -12.094 -4.553 1.00 93.31 102 TRP A N 1
ATOM 820 C CA . TRP A 1 102 ? -3.417 -11.832 -4.718 1.00 93.31 102 TRP A CA 1
ATOM 821 C C . TRP A 1 102 ? -4.213 -13.129 -4.848 1.00 93.31 102 TRP A C 1
ATOM 823 O O . TRP A 1 102 ? -5.145 -13.344 -4.076 1.00 93.31 102 TRP A O 1
ATOM 833 N N . VAL A 1 103 ? -3.815 -14.039 -5.740 1.00 94.19 103 VAL A N 1
ATOM 834 C CA . VAL A 1 103 ? -4.492 -15.339 -5.895 1.00 94.19 103 VAL A CA 1
ATOM 835 C C . VAL A 1 103 ? -4.416 -16.167 -4.609 1.00 94.19 103 VAL A C 1
ATOM 837 O O . VAL A 1 103 ? -5.362 -16.879 -4.276 1.00 94.19 103 VAL A O 1
ATOM 840 N N . LYS A 1 104 ? -3.323 -16.046 -3.850 1.00 90.50 104 LYS A N 1
ATOM 841 C CA . LYS A 1 104 ? -3.166 -16.709 -2.551 1.00 90.50 104 LYS A CA 1
ATOM 842 C C . LYS A 1 104 ? -4.090 -16.143 -1.457 1.00 90.50 104 LYS A C 1
ATOM 844 O O . LYS A 1 104 ? -4.311 -16.818 -0.455 1.00 90.50 104 LYS A O 1
ATOM 849 N N . GLY A 1 105 ? -4.653 -14.946 -1.641 1.00 89.25 105 GLY A N 1
ATOM 850 C CA . GLY A 1 105 ? -5.566 -14.316 -0.680 1.00 89.25 105 GLY A CA 1
ATOM 851 C C . GLY A 1 105 ? -4.863 -13.727 0.547 1.00 89.25 105 GLY A C 1
ATOM 852 O O . GLY A 1 105 ? -5.515 -13.394 1.535 1.00 89.25 105 GLY A O 1
ATOM 853 N N . ASP A 1 106 ? -3.538 -13.559 0.505 1.00 86.75 106 ASP A N 1
ATOM 854 C CA . ASP A 1 106 ? -2.781 -12.961 1.616 1.00 86.75 106 ASP A CA 1
ATOM 855 C C . ASP A 1 106 ? -3.089 -11.452 1.774 1.00 86.75 106 ASP A C 1
ATOM 857 O O . ASP A 1 106 ? -2.839 -10.878 2.834 1.00 86.75 106 ASP A O 1
ATOM 861 N N . LEU A 1 107 ? -3.690 -10.824 0.750 1.00 85.06 107 LEU A N 1
ATOM 862 C CA . LEU A 1 107 ? -4.223 -9.457 0.812 1.00 85.06 107 LEU A CA 1
ATOM 863 C C . LEU A 1 107 ? -5.634 -9.374 1.421 1.00 85.06 107 LEU A C 1
ATOM 865 O O . LEU A 1 107 ? -6.103 -8.272 1.712 1.00 85.06 107 LEU A O 1
ATOM 869 N N . ASP A 1 108 ? -6.328 -10.498 1.621 1.00 86.56 108 ASP A N 1
ATOM 870 C CA . ASP A 1 108 ? -7.702 -10.465 2.114 1.00 86.56 108 ASP A CA 1
ATOM 871 C C . ASP A 1 108 ? -7.764 -10.133 3.604 1.00 86.56 108 ASP A C 1
ATOM 873 O O . ASP A 1 108 ? -7.101 -10.732 4.464 1.00 86.56 108 ASP A O 1
ATOM 877 N N . TRP A 1 109 ? -8.658 -9.203 3.932 1.00 86.81 109 TRP A N 1
ATOM 878 C CA . TRP A 1 109 ? -8.893 -8.812 5.310 1.00 86.81 109 TRP A CA 1
ATOM 879 C C . TRP A 1 109 ? -9.776 -9.814 6.056 1.00 86.81 109 TRP A C 1
ATOM 881 O O . TRP A 1 109 ? -10.800 -10.287 5.550 1.00 86.81 109 TRP A O 1
ATOM 891 N N . ILE A 1 110 ? -9.421 -10.087 7.314 1.00 80.69 110 ILE A N 1
ATOM 892 C CA . ILE A 1 110 ? -10.236 -10.913 8.207 1.00 80.69 110 ILE A CA 1
ATOM 893 C C . ILE A 1 110 ? -11.462 -10.104 8.609 1.00 80.69 110 ILE A C 1
ATOM 895 O O . ILE A 1 110 ? -11.402 -9.219 9.460 1.00 80.69 110 ILE A O 1
ATOM 899 N N . LYS A 1 111 ? -12.599 -10.425 8.001 1.00 82.62 111 LYS A N 1
ATOM 900 C CA . LYS A 1 111 ? -13.891 -9.904 8.441 1.00 82.62 111 LYS A CA 1
ATOM 901 C C . LYS A 1 111 ? -14.341 -10.719 9.656 1.00 82.62 111 LYS A C 1
ATOM 903 O O . LYS A 1 111 ? -14.544 -11.928 9.499 1.00 82.62 111 LYS A O 1
ATOM 908 N N . PRO A 1 112 ? -14.492 -10.114 10.850 1.00 79.38 112 PRO A N 1
ATOM 909 C CA . PRO A 1 112 ? -15.112 -10.814 11.963 1.00 79.38 112 PRO A CA 1
ATOM 910 C C . PRO A 1 112 ? -16.517 -11.229 11.527 1.00 79.38 112 PRO A C 1
ATOM 912 O O . PRO A 1 112 ? -17.256 -10.431 10.953 1.00 79.38 112 PRO A O 1
ATOM 915 N N . LYS A 1 113 ? -16.869 -12.496 11.748 1.00 83.06 113 LYS A N 1
ATOM 916 C CA . LYS A 1 113 ? -18.245 -12.966 11.584 1.00 83.06 113 LYS A CA 1
ATOM 917 C C . LYS A 1 113 ? -18.935 -12.756 12.929 1.00 83.06 113 LYS A C 1
ATOM 919 O O . LYS A 1 113 ? -18.681 -13.551 13.834 1.00 83.06 113 LYS A O 1
ATOM 924 N N . PRO A 1 114 ? -19.733 -11.687 13.110 1.00 83.38 114 PRO A N 1
ATOM 925 C CA . PRO A 1 114 ? -20.425 -11.486 14.369 1.00 83.38 114 PRO A CA 1
ATOM 926 C C . PRO A 1 114 ? -21.402 -12.643 14.575 1.00 83.38 114 PRO A C 1
ATOM 928 O O . PRO A 1 114 ? -22.316 -12.857 13.778 1.00 83.38 114 PRO A O 1
ATOM 931 N N . ILE A 1 115 ? -21.196 -13.401 15.648 1.00 84.69 115 ILE A N 1
ATOM 932 C CA . ILE A 1 115 ? -22.209 -14.314 16.166 1.00 84.69 115 ILE A CA 1
ATOM 933 C C . ILE A 1 115 ? -23.316 -13.457 16.766 1.00 84.69 115 ILE A C 1
ATOM 935 O O . ILE A 1 115 ? -23.184 -12.920 17.861 1.00 84.69 115 ILE A O 1
ATOM 939 N N . VAL A 1 116 ? -24.396 -13.273 16.015 1.00 83.00 116 VAL A N 1
ATOM 940 C CA . VAL A 1 116 ? -25.579 -12.586 16.529 1.00 83.00 116 VAL A CA 1
ATOM 941 C C . VAL A 1 116 ? -26.241 -13.488 17.574 1.00 83.00 116 VAL A C 1
ATOM 943 O O . VAL A 1 116 ? -26.706 -14.574 17.215 1.00 83.00 116 VAL A O 1
ATOM 946 N N . PRO A 1 117 ? -26.266 -13.101 18.865 1.00 82.25 117 PRO A N 1
ATOM 947 C CA . PRO A 1 117 ? -26.941 -13.904 19.869 1.00 82.25 117 PRO A CA 1
ATOM 948 C C . PRO A 1 117 ? -28.431 -13.944 19.530 1.00 82.25 117 PRO A C 1
ATOM 950 O O . PRO A 1 117 ? -29.093 -12.910 19.446 1.00 82.25 117 PRO A O 1
ATOM 953 N N . ILE A 1 118 ? -28.962 -15.145 19.313 1.00 81.44 118 ILE A N 1
ATOM 954 C CA . ILE A 1 118 ? -30.401 -15.352 19.181 1.00 81.44 118 ILE A CA 1
ATOM 955 C C . ILE A 1 118 ? -31.001 -15.435 20.580 1.00 81.44 118 ILE A C 1
ATOM 957 O O . ILE A 1 118 ? -30.758 -16.379 21.328 1.00 81.44 118 ILE A O 1
ATOM 961 N N . THR A 1 119 ? -31.771 -14.420 20.945 1.00 81.44 119 THR A N 1
ATOM 962 C CA . THR A 1 119 ? -32.607 -14.456 22.139 1.00 81.44 119 THR A CA 1
ATOM 963 C C . THR A 1 119 ? -33.991 -14.952 21.748 1.00 81.44 119 THR A C 1
ATOM 965 O O . THR A 1 119 ? -34.617 -14.423 20.827 1.00 81.44 119 THR A O 1
ATOM 968 N N . ASP A 1 120 ? -34.465 -15.990 22.437 1.00 81.19 120 ASP A N 1
ATOM 969 C CA . ASP A 1 120 ? -35.862 -16.396 22.343 1.00 81.19 120 ASP A CA 1
ATOM 970 C C . ASP A 1 120 ? -36.690 -15.339 23.075 1.00 81.19 120 ASP A C 1
ATOM 972 O O . ASP A 1 120 ? -36.684 -15.238 24.305 1.00 81.19 120 ASP A O 1
ATOM 976 N N . THR A 1 121 ? -37.288 -14.447 22.295 1.00 83.12 121 THR A N 1
ATOM 977 C CA . THR A 1 121 ? -38.154 -13.388 22.796 1.00 83.12 121 THR A CA 1
ATOM 978 C C . THR A 1 121 ? -39.566 -13.684 22.335 1.00 83.12 121 THR A C 1
ATOM 980 O O . THR A 1 121 ? -39.789 -14.205 21.247 1.00 83.12 121 THR A O 1
ATOM 983 N N . PHE A 1 122 ? -40.543 -13.298 23.150 1.00 86.56 122 PHE A N 1
ATOM 984 C CA . PHE A 1 122 ? -41.960 -13.445 22.814 1.00 86.56 122 PHE A CA 1
ATOM 985 C C . PHE A 1 122 ? -42.374 -12.633 21.565 1.00 86.56 122 PHE A C 1
ATOM 987 O O . PHE A 1 122 ? -43.475 -12.790 21.045 1.00 86.56 122 PHE A O 1
ATOM 994 N N . ILE A 1 123 ? -41.501 -11.744 21.080 1.00 86.38 123 ILE A N 1
ATOM 995 C CA . ILE A 1 123 ? -41.763 -10.844 19.962 1.00 86.38 123 ILE A CA 1
ATOM 996 C C . ILE A 1 123 ? -41.262 -11.508 18.668 1.00 86.38 123 ILE A C 1
ATOM 998 O O . ILE A 1 123 ? -40.061 -11.745 18.524 1.00 86.38 123 ILE A O 1
ATOM 1002 N N . PRO A 1 124 ? -42.142 -11.791 17.691 1.00 87.44 124 PRO A N 1
ATOM 1003 C CA . PRO A 1 124 ? -41.735 -12.438 16.451 1.00 87.44 124 PRO A CA 1
ATOM 1004 C C . PRO A 1 124 ? -40.860 -11.512 15.593 1.00 87.44 124 PRO A C 1
ATOM 1006 O O . PRO A 1 124 ? -41.095 -10.305 15.514 1.00 87.44 124 PRO A O 1
ATOM 1009 N N . LYS A 1 125 ? -39.891 -12.091 14.868 1.00 84.12 125 LYS A N 1
ATOM 1010 C CA . LYS A 1 125 ? -38.971 -11.355 13.972 1.00 84.12 125 LYS A CA 1
ATOM 1011 C C . LYS A 1 125 ? -39.685 -10.476 12.937 1.00 84.12 125 LYS A C 1
ATOM 1013 O O . LYS A 1 125 ? -39.210 -9.390 12.627 1.00 84.12 125 LYS A O 1
ATOM 10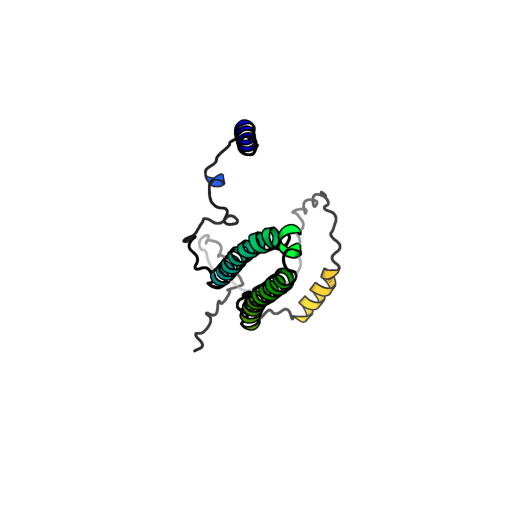18 N N . SER A 1 126 ? -40.861 -10.897 12.474 1.00 86.62 126 SER A N 1
ATOM 1019 C CA . SER A 1 126 ? -41.686 -10.140 11.526 1.00 86.62 126 SER A CA 1
ATOM 1020 C C . SER A 1 126 ? -42.139 -8.778 12.061 1.00 86.62 126 SER A C 1
ATOM 1022 O O . SER A 1 126 ? -42.394 -7.866 11.277 1.00 86.62 126 SER A O 1
ATOM 1024 N N . LEU A 1 127 ? -42.236 -8.608 13.384 1.00 85.81 127 LEU A N 1
ATOM 1025 C CA . LEU A 1 127 ? -42.560 -7.317 13.985 1.00 85.81 127 LEU A CA 1
ATOM 1026 C C . LEU A 1 127 ? -41.378 -6.344 13.872 1.00 85.81 127 LEU A C 1
ATOM 1028 O O . LEU A 1 127 ? -41.580 -5.176 13.557 1.00 85.81 127 LEU A O 1
ATOM 1032 N N . TYR A 1 128 ? -40.150 -6.833 14.069 1.00 81.31 128 TYR A N 1
ATOM 1033 C CA . TYR A 1 128 ? -38.931 -6.040 13.888 1.00 81.31 128 TYR A CA 1
ATOM 1034 C C . TYR A 1 128 ? -38.726 -5.634 12.429 1.00 81.31 128 TYR A C 1
ATOM 1036 O O . TYR A 1 128 ? -38.328 -4.507 12.165 1.00 81.31 128 TYR A O 1
ATOM 1044 N N . GLU A 1 129 ? -39.028 -6.514 11.474 1.00 86.75 129 GLU A N 1
ATOM 1045 C CA . GLU A 1 129 ? -38.967 -6.182 10.044 1.00 86.75 129 GLU A CA 1
ATOM 1046 C C . GLU A 1 129 ? -39.964 -5.078 9.676 1.00 86.75 129 GLU A C 1
ATOM 1048 O O . GLU A 1 129 ? -39.604 -4.135 8.974 1.00 86.75 129 GLU A O 1
ATOM 1053 N N . LYS A 1 130 ? -41.191 -5.147 10.211 1.00 86.88 130 LYS A N 1
ATOM 1054 C CA . LYS A 1 130 ? -42.199 -4.090 10.047 1.00 86.88 130 LYS A CA 1
ATOM 1055 C C . LYS A 1 130 ? -41.753 -2.775 10.681 1.00 86.88 130 LYS A C 1
ATOM 1057 O O . LYS A 1 130 ? -41.839 -1.745 10.024 1.00 86.88 130 LYS A O 1
ATOM 1062 N N . LEU A 1 131 ? -41.233 -2.815 11.909 1.00 83.69 131 LEU A N 1
ATOM 1063 C CA . LEU A 1 131 ? -40.718 -1.631 12.599 1.00 83.69 131 LEU A CA 1
ATOM 1064 C C . LEU A 1 131 ? -39.534 -1.018 11.860 1.00 83.69 131 LEU A C 1
ATOM 1066 O O . LEU A 1 131 ? -39.541 0.179 11.637 1.00 83.69 131 LEU A O 1
ATOM 1070 N N . ASN A 1 132 ? -38.557 -1.805 11.415 1.00 83.88 132 ASN A N 1
ATOM 1071 C CA . ASN A 1 132 ? -37.429 -1.294 10.637 1.00 83.88 132 ASN A CA 1
ATOM 1072 C C . ASN A 1 132 ? -37.890 -0.697 9.300 1.00 83.88 132 ASN A C 1
ATOM 1074 O O . ASN A 1 132 ? -37.366 0.336 8.889 1.00 83.88 132 ASN A O 1
ATOM 1078 N N . ALA A 1 133 ? -38.881 -1.302 8.634 1.00 84.94 133 ALA A N 1
ATOM 1079 C CA . ALA A 1 133 ? -39.474 -0.747 7.419 1.00 84.94 133 ALA A CA 1
ATOM 1080 C C . ALA A 1 133 ? -40.195 0.585 7.693 1.00 84.94 133 ALA A C 1
ATOM 1082 O O . ALA A 1 133 ? -40.014 1.544 6.946 1.00 84.94 133 ALA A O 1
ATOM 1083 N N . GLU A 1 134 ? -40.941 0.684 8.792 1.00 82.00 134 GLU A N 1
ATOM 1084 C CA . GLU A 1 134 ? -41.648 1.901 9.209 1.00 82.00 134 GLU A CA 1
ATOM 1085 C C . GLU A 1 134 ? -40.680 2.999 9.703 1.00 82.00 134 GLU A C 1
ATOM 1087 O O . GLU A 1 134 ? -40.794 4.165 9.328 1.00 82.00 134 GLU A O 1
ATOM 1092 N N . GLN A 1 135 ? -39.661 2.622 10.479 1.00 73.19 135 GLN A N 1
ATOM 1093 C CA . GLN A 1 135 ? -38.623 3.494 11.035 1.00 73.19 135 GLN A CA 1
ATOM 1094 C C . GLN A 1 135 ? -37.560 3.899 10.010 1.00 73.19 135 GLN A C 1
ATOM 1096 O O . GLN A 1 135 ? -36.893 4.912 10.212 1.00 73.19 135 GLN A O 1
ATOM 1101 N N . SER A 1 136 ? -37.410 3.179 8.893 1.00 68.25 136 SER A N 1
ATOM 1102 C CA . SER A 1 136 ? -36.568 3.626 7.772 1.00 68.25 136 SER A CA 1
ATOM 1103 C C . SER A 1 136 ? -37.033 4.974 7.202 1.00 68.25 136 SER A C 1
ATOM 1105 O O . SER A 1 136 ? -36.235 5.723 6.643 1.00 68.25 136 SER A O 1
ATOM 1107 N N . VAL A 1 137 ? -38.307 5.321 7.428 1.00 69.06 137 VAL A N 1
ATOM 1108 C CA . VAL A 1 137 ? -38.929 6.610 7.095 1.00 69.06 137 VAL A CA 1
ATOM 1109 C C . VAL A 1 137 ? -39.035 7.502 8.345 1.00 69.06 137 VAL A C 1
ATOM 1111 O O . VAL A 1 137 ? -39.954 8.305 8.502 1.00 69.06 137 VAL A O 1
ATOM 1114 N N . TYR A 1 138 ? -38.103 7.383 9.290 1.00 64.56 138 TYR A N 1
ATOM 1115 C CA . TYR A 1 138 ? -38.033 8.305 10.419 1.00 64.56 138 TYR A CA 1
ATOM 1116 C C . TYR A 1 138 ? -37.592 9.693 9.933 1.00 64.56 138 TYR A C 1
ATOM 1118 O O . TYR A 1 138 ? -36.432 9.941 9.601 1.00 64.56 138 TYR A O 1
ATOM 1126 N N . LYS A 1 139 ? -38.538 10.635 9.925 1.00 63.94 139 LYS A N 1
ATOM 1127 C CA . LYS A 1 139 ? -38.242 12.055 9.750 1.00 63.94 139 LYS A CA 1
ATOM 1128 C C . LYS A 1 139 ? -37.729 12.599 11.083 1.00 63.94 139 LYS A C 1
ATOM 1130 O O . LYS A 1 139 ? -38.487 12.658 12.053 1.00 63.94 139 LYS A O 1
ATOM 1135 N N . VAL A 1 140 ? -36.454 12.993 11.120 1.00 71.75 140 VAL A N 1
ATOM 1136 C CA . VAL A 1 140 ? -35.820 13.590 12.304 1.00 71.75 140 VAL A CA 1
ATOM 1137 C C . VAL A 1 140 ? -36.689 14.731 12.817 1.00 71.75 140 VAL A C 1
ATOM 1139 O O . VAL A 1 140 ? -36.918 15.714 12.108 1.00 71.75 140 VAL A O 1
ATOM 1142 N N . LYS A 1 141 ? -37.205 14.593 14.042 1.00 70.31 141 LYS A N 1
ATOM 1143 C CA . LYS A 1 141 ? -37.903 15.700 14.696 1.00 70.31 141 LYS A CA 1
ATOM 1144 C C . LYS A 1 141 ? -36.867 16.791 14.945 1.00 70.31 141 LYS A C 1
ATOM 1146 O O . LYS A 1 141 ? -35.819 16.514 15.523 1.00 70.31 141 LYS A O 1
ATOM 1151 N N . ALA A 1 142 ? -37.146 18.012 14.496 1.00 77.56 142 ALA A N 1
ATOM 1152 C CA . ALA A 1 142 ? -36.299 19.147 14.826 1.00 77.56 142 ALA A CA 1
ATOM 1153 C C . ALA A 1 142 ? -36.191 19.245 16.354 1.00 77.56 142 ALA A C 1
ATOM 1155 O O . ALA A 1 142 ? -37.196 19.116 17.058 1.00 77.56 142 ALA A O 1
ATOM 1156 N N . PHE A 1 143 ? -34.968 19.417 16.854 1.00 73.00 143 PHE A N 1
ATOM 1157 C CA . PHE A 1 143 ? -34.721 19.600 18.276 1.00 73.00 143 PHE A CA 1
ATOM 1158 C C . PHE A 1 143 ? -35.533 20.806 18.762 1.00 73.00 143 PHE A C 1
ATOM 1160 O O . PHE A 1 143 ? -35.303 21.930 18.318 1.00 73.00 143 PHE A O 1
ATOM 1167 N N . SER A 1 144 ? -36.512 20.560 19.633 1.00 62.44 144 SER A N 1
ATOM 1168 C CA . SER A 1 144 ? -37.328 21.606 20.242 1.00 62.44 144 SER A CA 1
ATOM 1169 C C . SER A 1 144 ? -36.958 21.724 21.710 1.00 62.44 144 SER A C 1
ATOM 1171 O O . SER A 1 144 ? -37.075 20.757 22.457 1.00 62.44 144 SER A O 1
ATOM 1173 N N . LEU A 1 145 ? -36.565 22.925 22.133 1.00 68.12 145 LEU A N 1
ATOM 1174 C CA . LEU A 1 145 ? -36.309 23.280 23.534 1.00 68.12 145 LEU A CA 1
ATOM 1175 C C . LEU A 1 145 ? -37.594 23.384 24.367 1.00 68.12 145 LEU A C 1
ATOM 1177 O O . LEU A 1 145 ? -37.558 23.923 25.470 1.00 68.12 145 LEU A O 1
ATOM 1181 N N . THR A 1 146 ? -38.734 22.910 23.852 1.00 62.78 146 THR A N 1
ATOM 1182 C CA . THR A 1 146 ? -39.967 22.821 24.630 1.00 62.78 146 THR A CA 1
ATOM 1183 C C . THR A 1 146 ? -39.699 21.912 25.818 1.00 62.78 146 THR A C 1
ATOM 1185 O O . THR A 1 146 ? -39.676 20.688 25.696 1.00 62.78 146 THR A O 1
ATOM 1188 N N . THR A 1 147 ? -39.472 22.536 26.970 1.00 60.62 147 THR A N 1
ATOM 1189 C CA . THR A 1 147 ? -39.576 21.919 28.279 1.00 60.62 147 THR A CA 1
ATOM 1190 C C . THR A 1 147 ? -40.873 21.133 28.277 1.00 60.62 147 THR A C 1
ATOM 1192 O O . THR A 1 147 ? -41.956 21.707 28.153 1.00 60.62 147 THR A O 1
ATOM 1195 N N . VAL A 1 148 ? -40.758 19.806 28.340 1.00 61.47 148 VAL A N 1
ATOM 1196 C CA . VAL A 1 148 ? -41.892 18.942 28.660 1.00 61.47 148 VAL A CA 1
ATOM 1197 C C . VAL A 1 148 ? -42.547 19.584 29.885 1.00 61.47 148 VAL A C 1
ATOM 1199 O O . VAL A 1 148 ? -41.840 19.788 30.878 1.00 61.47 148 VAL A O 1
ATOM 1202 N N . PRO A 1 149 ? -43.822 20.012 29.815 1.00 63.53 149 PRO A N 1
ATOM 1203 C CA . PRO A 1 149 ? -44.463 20.600 30.977 1.00 63.53 149 PRO A CA 1
ATOM 1204 C C . PRO A 1 149 ? -44.357 19.578 32.113 1.00 63.53 149 PRO A C 1
ATOM 1206 O O . PRO A 1 149 ? -44.507 18.380 31.848 1.00 63.53 149 PRO A O 1
ATOM 1209 N N . PRO A 1 150 ? -44.036 20.005 33.346 1.00 66.69 150 PRO A N 1
ATOM 1210 C CA . PRO A 1 150 ? -43.924 19.076 34.457 1.00 66.69 150 PRO A CA 1
ATOM 1211 C C . PRO A 1 150 ? -45.227 18.286 34.533 1.00 66.69 150 PRO A C 1
ATOM 1213 O O . PRO A 1 150 ? -46.302 18.872 34.663 1.00 66.69 150 PRO A O 1
ATOM 1216 N N . VAL A 1 151 ? -45.131 16.964 34.379 1.00 62.78 151 VAL A N 1
ATOM 1217 C CA . VAL A 1 151 ? -46.265 16.061 34.566 1.00 62.78 151 VAL A CA 1
ATOM 1218 C C . VAL A 1 151 ? -46.819 16.354 35.962 1.00 62.78 151 VAL A C 1
ATOM 1220 O O . VAL A 1 151 ? -46.063 16.218 36.929 1.00 62.78 151 VAL A O 1
ATOM 1223 N N . PRO A 1 152 ? -48.082 16.800 36.103 1.00 60.31 152 PRO A N 1
ATOM 1224 C CA . PRO A 1 152 ? -48.639 17.087 37.414 1.00 60.31 152 PRO A CA 1
ATOM 1225 C C . PRO A 1 152 ? -48.614 15.814 38.263 1.00 60.31 152 PRO A C 1
ATOM 1227 O O . PRO A 1 152 ? -49.181 14.787 37.881 1.00 60.31 152 PRO A O 1
ATOM 1230 N N . LEU A 1 153 ? -47.953 15.901 39.419 1.00 60.81 153 LEU A N 1
ATOM 1231 C CA . LEU A 1 153 ? -47.757 14.813 40.386 1.00 60.81 153 LEU A CA 1
ATOM 1232 C C . LEU A 1 153 ? -49.072 14.196 40.909 1.00 60.81 153 LEU A C 1
ATOM 1234 O O . LEU A 1 153 ? -49.043 13.142 41.534 1.00 60.81 153 LEU A O 1
ATOM 1238 N N . GLU A 1 154 ? -50.228 14.801 40.633 1.00 57.12 154 GLU A N 1
ATOM 1239 C CA . GLU A 1 154 ? -51.532 14.359 41.142 1.00 57.12 154 GLU A CA 1
ATOM 1240 C C . GLU A 1 154 ? -52.190 13.232 40.324 1.00 57.12 154 GLU A C 1
ATOM 1242 O O . GLU A 1 154 ? -53.104 12.571 40.817 1.00 57.12 154 GLU A O 1
ATOM 1247 N N . THR A 1 155 ? -51.710 12.925 39.111 1.00 49.38 155 THR A N 1
ATOM 1248 C CA . THR A 1 155 ? -52.375 11.924 38.239 1.00 49.38 155 THR A CA 1
ATOM 1249 C C . THR A 1 155 ? -52.104 10.467 38.658 1.00 49.38 155 THR A C 1
ATOM 1251 O O . THR A 1 155 ? -52.721 9.544 38.137 1.00 49.38 155 THR A O 1
ATOM 1254 N N . VAL A 1 156 ? -51.212 10.226 39.626 1.00 50.09 156 VAL A N 1
ATOM 1255 C CA . VAL A 1 156 ? -50.901 8.865 40.114 1.00 50.09 156 VAL A CA 1
ATOM 1256 C C . VAL A 1 156 ? -51.764 8.462 41.324 1.00 50.09 156 VAL A C 1
ATOM 1258 O O . VAL A 1 156 ? -51.833 7.282 41.650 1.00 50.09 156 VAL A O 1
ATOM 1261 N N . LEU A 1 157 ? -52.473 9.395 41.976 1.00 51.41 157 LEU A N 1
ATOM 1262 C CA . LEU A 1 157 ? -53.134 9.134 43.268 1.00 51.41 157 LEU A CA 1
ATOM 1263 C C . LEU A 1 157 ? -54.655 8.897 43.218 1.00 51.41 157 LEU A C 1
ATOM 1265 O O . LEU A 1 157 ? -55.256 8.682 44.264 1.00 51.41 157 LEU A O 1
ATOM 1269 N N . THR A 1 158 ? -55.301 8.892 42.049 1.00 42.31 158 THR A N 1
ATOM 1270 C CA . THR A 1 158 ? -56.774 8.736 41.954 1.00 42.31 158 THR A CA 1
ATOM 1271 C C . THR A 1 158 ? -57.259 7.444 41.290 1.00 42.31 158 THR A C 1
ATOM 1273 O O . THR A 1 158 ? -58.463 7.248 41.154 1.00 42.31 158 THR A O 1
ATOM 1276 N N . ALA A 1 159 ? -56.366 6.512 40.945 1.00 42.03 159 ALA A N 1
ATOM 1277 C CA . ALA A 1 159 ? -56.741 5.243 40.309 1.00 42.03 159 ALA A CA 1
ATOM 1278 C C . ALA A 1 159 ? -56.984 4.067 41.283 1.00 42.03 159 ALA A C 1
ATOM 1280 O O . ALA A 1 159 ? -56.990 2.921 40.848 1.00 42.03 159 ALA A O 1
ATOM 1281 N N . GLU A 1 160 ? -57.215 4.315 42.578 1.00 43.41 160 GLU A N 1
ATOM 1282 C CA . GLU A 1 160 ? -57.614 3.264 43.531 1.00 43.41 160 GLU A CA 1
ATOM 1283 C C . GLU A 1 160 ? -58.723 3.737 44.476 1.00 43.41 160 GLU A C 1
ATOM 1285 O O . GLU A 1 160 ? -58.526 3.855 45.678 1.00 43.41 160 GLU A O 1
ATOM 1290 N N . THR A 1 161 ? -59.927 3.994 43.965 1.00 43.47 161 THR A N 1
ATOM 1291 C CA . THR A 1 161 ? -61.158 3.776 44.750 1.00 43.47 161 THR A CA 1
ATOM 1292 C C . THR A 1 161 ? -62.342 3.622 43.796 1.00 43.47 161 THR A C 1
ATOM 1294 O O . THR A 1 161 ? -62.819 4.630 43.290 1.00 43.47 161 THR A O 1
ATOM 1297 N N . THR A 1 162 ? -62.807 2.388 43.534 1.00 29.12 162 THR A N 1
ATOM 1298 C CA . THR A 1 162 ? -64.229 2.005 43.311 1.00 29.12 162 THR A CA 1
ATOM 1299 C C . THR A 1 162 ? -64.360 0.482 43.075 1.00 29.12 162 THR A C 1
ATOM 1301 O O . THR A 1 162 ? -63.949 -0.002 42.028 1.00 29.12 162 THR A O 1
ATOM 1304 N N . GLY A 1 163 ? -65.011 -0.219 44.027 1.00 28.84 163 GLY A N 1
ATOM 1305 C CA . GLY A 1 163 ? -65.709 -1.525 43.898 1.00 28.84 163 GLY A CA 1
ATOM 1306 C C . GLY A 1 163 ? -64.828 -2.792 43.878 1.00 28.84 163 GLY A C 1
ATOM 1307 O O . GLY A 1 163 ? -63.832 -2.812 43.179 1.00 28.84 163 GLY A O 1
ATOM 1308 N N . THR A 1 164 ? -65.096 -3.903 44.581 1.00 30.20 164 THR A N 1
ATOM 1309 C CA . THR A 1 164 ? -66.358 -4.472 45.106 1.00 30.20 164 THR A CA 1
ATOM 1310 C C . THR A 1 164 ? -66.105 -5.602 46.137 1.00 30.20 164 THR A C 1
ATOM 1312 O O . THR A 1 164 ? -65.163 -6.368 45.982 1.00 30.20 164 THR A O 1
ATOM 1315 N N . ASN A 1 165 ? -66.991 -5.669 47.145 1.00 33.19 165 ASN A N 1
ATOM 1316 C CA . ASN A 1 165 ? -67.361 -6.711 48.133 1.00 33.19 165 ASN A CA 1
ATOM 1317 C C . ASN A 1 165 ? -66.731 -8.129 48.081 1.00 33.19 165 ASN A C 1
ATOM 1319 O O . ASN A 1 165 ? -66.759 -8.764 47.037 1.00 33.19 165 ASN A O 1
ATOM 1323 N N . GLU A 1 166 ? -66.351 -8.689 49.249 1.00 30.92 166 GLU A N 1
ATOM 1324 C CA . GLU A 1 166 ? -67.125 -9.717 50.002 1.00 30.92 166 GLU A CA 1
ATOM 1325 C C . GLU A 1 166 ? -66.404 -10.238 51.285 1.00 30.92 166 GLU A C 1
ATOM 1327 O O . GLU A 1 166 ? -65.279 -10.717 51.262 1.00 30.92 166 GLU A O 1
ATOM 1332 N N . THR A 1 167 ? -67.099 -10.079 52.419 1.00 29.69 167 THR A N 1
ATOM 1333 C CA . THR A 1 167 ? -67.342 -10.958 53.590 1.00 29.69 167 THR A CA 1
ATOM 1334 C C . THR A 1 167 ? -66.312 -11.977 54.156 1.00 29.69 167 THR A C 1
ATOM 1336 O O . THR A 1 167 ? -65.987 -12.988 53.549 1.00 29.69 167 THR A O 1
ATOM 1339 N N . SER A 1 168 ? -66.092 -11.826 55.479 1.00 27.94 168 SER A N 1
ATOM 1340 C CA . SER A 1 168 ? -65.850 -12.829 56.555 1.00 27.94 168 SER A CA 1
ATOM 1341 C C . SER A 1 168 ? -64.456 -13.443 56.796 1.00 27.94 168 SER A C 1
ATOM 1343 O O . SER A 1 168 ? -63.865 -14.055 55.919 1.00 27.94 168 SER A O 1
ATOM 1345 N N . GLY A 1 169 ? -64.000 -13.395 58.064 1.00 26.88 169 GLY A N 1
ATOM 1346 C CA . GLY A 1 169 ? -62.977 -14.310 58.601 1.00 26.88 169 GLY A CA 1
ATOM 1347 C C . GLY A 1 169 ? -62.058 -13.737 59.690 1.00 26.88 169 GLY A C 1
ATOM 1348 O O . GLY A 1 169 ? -61.188 -12.927 59.418 1.00 26.88 169 GLY A O 1
ATOM 1349 N N . THR A 1 170 ? -62.255 -14.191 60.924 1.00 28.44 170 THR A N 1
ATOM 1350 C CA . THR A 1 170 ? -61.666 -13.790 62.216 1.00 28.44 170 THR A CA 1
ATOM 1351 C C . THR A 1 170 ? -60.166 -14.113 62.426 1.00 28.44 170 THR A C 1
ATOM 1353 O O . THR A 1 170 ? -59.676 -15.128 61.942 1.00 28.44 170 THR A O 1
ATOM 1356 N N . SER A 1 171 ? -59.532 -13.349 63.338 1.00 27.08 171 SER A N 1
ATOM 1357 C CA . SER A 1 171 ? -58.547 -13.750 64.384 1.00 27.08 171 SER A CA 1
ATOM 1358 C C . SER A 1 171 ? -57.057 -13.363 64.230 1.00 27.08 171 SER A C 1
ATOM 1360 O O . SER A 1 171 ? -56.411 -13.701 63.250 1.00 27.08 171 SER A O 1
ATOM 1362 N N . GLY A 1 172 ? -56.498 -12.742 65.289 1.00 27.31 172 GLY A N 1
ATOM 1363 C CA . GLY A 1 172 ? -55.142 -13.055 65.783 1.00 27.31 172 GLY A CA 1
ATOM 1364 C C . GLY A 1 172 ? -54.022 -11.994 65.714 1.00 27.31 172 GLY A C 1
ATOM 1365 O O . GLY A 1 172 ? -53.303 -11.922 64.734 1.00 27.31 172 GLY A O 1
ATOM 1366 N N . THR A 1 173 ? -53.808 -11.289 66.837 1.00 28.75 173 THR A N 1
ATOM 1367 C CA . THR A 1 173 ? -52.512 -11.000 67.523 1.00 28.75 173 THR A CA 1
ATOM 1368 C C . THR A 1 173 ? -51.268 -10.441 66.789 1.00 28.75 173 THR A C 1
ATOM 1370 O O . THR A 1 173 ? -50.571 -11.147 66.079 1.00 28.75 173 THR A O 1
ATOM 1373 N N . GLY A 1 174 ? -50.931 -9.192 67.159 1.00 30.47 174 GLY A N 1
ATOM 1374 C CA . GLY A 1 174 ? -49.625 -8.608 67.550 1.00 30.47 174 GLY A CA 1
ATOM 1375 C C . GLY A 1 174 ? -48.266 -9.119 67.027 1.00 30.47 174 GLY A C 1
ATOM 1376 O O . GLY A 1 174 ? -47.906 -10.272 67.232 1.00 30.47 174 GLY A O 1
ATOM 1377 N N . GLY A 1 175 ? -47.426 -8.179 66.555 1.00 28.00 175 GLY A N 1
ATOM 1378 C CA . GLY A 1 175 ? -45.960 -8.324 66.504 1.00 28.00 175 GLY A CA 1
ATOM 1379 C C . GLY A 1 175 ? -45.229 -7.388 65.520 1.00 28.00 175 GLY A C 1
ATOM 1380 O O . GLY A 1 175 ? -45.358 -7.570 64.321 1.00 28.00 175 GLY A O 1
ATOM 1381 N N . THR A 1 176 ? -44.448 -6.442 66.068 1.00 34.16 176 THR A N 1
ATOM 1382 C CA . THR A 1 176 ? -43.193 -5.804 65.573 1.00 34.16 176 THR A CA 1
ATOM 1383 C C . THR A 1 176 ? -43.120 -5.224 64.134 1.00 34.16 176 THR A C 1
ATOM 1385 O O . THR A 1 176 ? -43.366 -5.944 63.172 1.00 34.16 176 THR A O 1
ATOM 1388 N N . PRO A 1 177 ? -42.663 -3.964 63.911 1.00 38.50 177 PRO A N 1
ATOM 1389 C CA . PRO A 1 177 ? -42.501 -3.421 62.559 1.00 38.50 177 PRO A CA 1
ATOM 1390 C C . PRO A 1 177 ? -41.303 -4.073 61.852 1.00 38.50 177 PRO A C 1
ATOM 1392 O O . PRO A 1 177 ? -40.144 -3.768 62.134 1.00 38.50 177 PRO A O 1
ATOM 1395 N N . GLY A 1 178 ? -41.601 -5.003 60.946 1.00 37.12 178 GLY A N 1
ATOM 1396 C CA . GLY A 1 178 ? -40.641 -5.655 60.066 1.00 37.12 178 GLY A CA 1
AT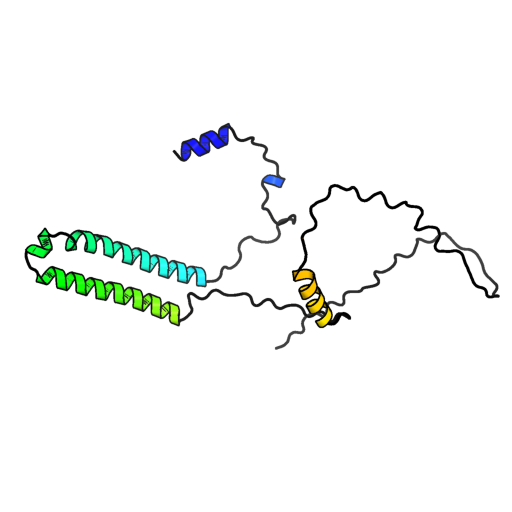OM 1397 C C . GLY A 1 178 ? -40.279 -4.789 58.859 1.00 37.12 178 GLY A C 1
ATOM 1398 O O . GLY A 1 178 ? -41.120 -4.122 58.260 1.00 37.12 178 GLY A O 1
ATOM 1399 N N . THR A 1 179 ? -39.000 -4.833 58.504 1.00 42.03 179 THR A N 1
ATOM 1400 C CA . THR A 1 179 ? -38.405 -4.344 57.258 1.00 42.03 179 THR A CA 1
ATOM 1401 C C . THR A 1 179 ? -39.267 -4.698 56.033 1.00 42.03 179 THR A C 1
ATOM 1403 O O . THR A 1 179 ? -39.659 -5.860 55.896 1.00 42.03 179 THR A O 1
ATOM 1406 N N . PRO A 1 180 ? -39.553 -3.754 55.114 1.00 47.50 180 PRO A N 1
ATOM 1407 C CA . PRO A 1 180 ? -40.334 -4.057 53.920 1.00 47.50 180 PRO A CA 1
ATOM 1408 C C . PRO A 1 180 ? -39.590 -5.076 53.037 1.00 47.50 180 PRO A C 1
ATOM 1410 O O . PRO A 1 180 ? -38.376 -4.954 52.846 1.00 47.50 180 PRO A O 1
ATOM 1413 N N . PRO A 1 181 ? -40.278 -6.093 52.489 1.00 50.59 181 PRO A N 1
ATOM 1414 C CA . PRO A 1 181 ? -39.627 -7.127 51.701 1.00 50.59 181 PRO A CA 1
ATOM 1415 C C . PRO A 1 181 ? -39.078 -6.539 50.397 1.00 50.59 181 PRO A C 1
ATOM 1417 O O . PRO A 1 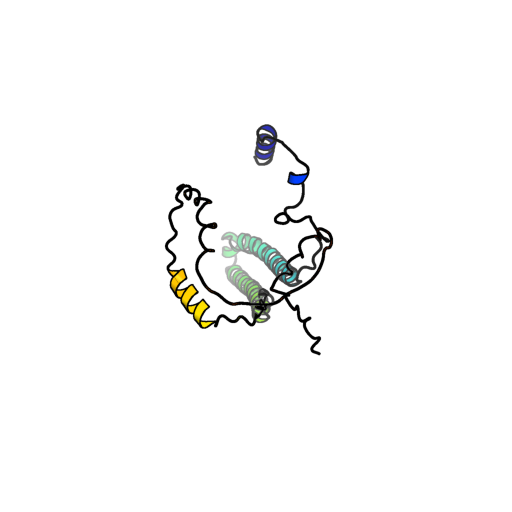181 ? -39.811 -5.967 49.588 1.00 50.59 181 PRO A O 1
ATOM 1420 N N . ILE A 1 182 ? -37.774 -6.728 50.182 1.00 55.28 182 ILE A N 1
ATOM 1421 C CA . ILE A 1 182 ? -37.083 -6.420 48.927 1.00 55.28 182 ILE A CA 1
ATOM 1422 C C . ILE A 1 182 ? -37.782 -7.201 47.808 1.00 55.28 182 ILE A C 1
ATOM 1424 O O . ILE A 1 182 ? -37.695 -8.433 47.746 1.00 55.28 182 ILE A O 1
ATOM 1428 N N . ARG A 1 183 ? -38.495 -6.494 46.920 1.00 59.59 183 ARG A N 1
ATOM 1429 C CA . ARG A 1 183 ? -39.084 -7.104 45.723 1.00 59.59 183 ARG A CA 1
ATOM 1430 C C . ARG A 1 183 ? -37.945 -7.629 44.857 1.00 59.59 183 ARG A C 1
ATOM 1432 O O . ARG A 1 183 ? -37.154 -6.862 44.317 1.00 59.59 183 ARG A O 1
ATOM 1439 N N . LYS A 1 184 ? -37.852 -8.955 44.751 1.00 51.12 184 LYS A N 1
ATOM 1440 C CA . LYS A 1 184 ? -36.918 -9.61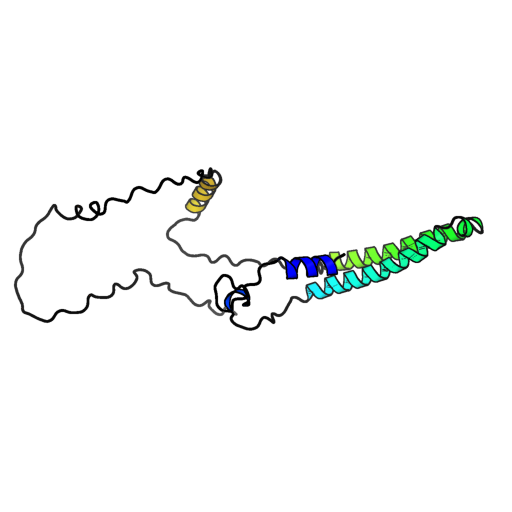0 43.834 1.00 51.12 184 LYS A CA 1
ATOM 1441 C C . LYS A 1 184 ? -37.246 -9.154 42.405 1.00 51.12 184 LYS A C 1
ATOM 1443 O O . LYS A 1 184 ? -38.431 -9.067 42.076 1.00 51.12 184 LYS A O 1
ATOM 1448 N N . PRO A 1 185 ? -36.242 -8.875 41.558 1.00 58.12 185 PRO A N 1
ATOM 1449 C CA . PRO A 1 185 ? -36.491 -8.557 40.160 1.00 58.12 185 PRO A CA 1
ATOM 1450 C C . PRO A 1 185 ? -37.279 -9.701 39.512 1.00 58.12 185 PRO A C 1
ATOM 1452 O O . PRO A 1 185 ? -36.941 -10.875 39.675 1.00 58.12 185 PRO A O 1
ATOM 1455 N N . MET A 1 186 ? -38.347 -9.343 38.796 1.00 65.81 186 MET A N 1
ATOM 1456 C CA . MET A 1 186 ? -39.267 -10.273 38.125 1.00 65.81 186 MET A CA 1
ATOM 1457 C C . MET A 1 186 ? -38.573 -11.100 37.030 1.00 65.81 186 MET A C 1
ATOM 1459 O O . MET A 1 186 ? -39.067 -12.145 36.621 1.00 65.81 186 MET A O 1
ATOM 1463 N N . PHE A 1 187 ? -37.396 -10.657 36.588 1.00 57.81 187 PHE A N 1
ATOM 1464 C CA . PHE A 1 187 ? -36.585 -11.317 35.583 1.00 57.81 187 PHE A CA 1
ATOM 1465 C C . PHE A 1 187 ? -35.283 -11.832 36.205 1.00 57.81 187 PHE A C 1
ATOM 1467 O O . PHE A 1 187 ? -34.440 -11.054 36.652 1.00 57.81 187 PHE A O 1
ATOM 1474 N N . LYS A 1 188 ? -35.113 -13.158 36.221 1.00 52.81 188 LYS A N 1
ATOM 1475 C CA . LYS A 1 188 ? -33.821 -13.810 36.461 1.00 52.81 188 LYS A CA 1
ATOM 1476 C C . LYS A 1 188 ? -33.229 -14.188 35.102 1.00 52.81 188 LYS A C 1
ATOM 1478 O O . LYS A 1 188 ? -33.697 -15.170 34.522 1.00 52.81 188 LYS A O 1
ATOM 1483 N N . PRO A 1 189 ? -32.228 -13.459 34.575 1.00 54.28 189 PRO A N 1
ATOM 1484 C CA . PRO A 1 189 ? -31.538 -13.901 33.373 1.00 54.28 189 PRO A CA 1
ATOM 1485 C C . PRO A 1 189 ? -30.863 -15.242 33.670 1.00 54.28 189 PRO A C 1
ATOM 1487 O O . PRO A 1 189 ? -29.966 -15.338 34.508 1.00 54.28 189 PRO A O 1
ATOM 1490 N N . THR A 1 190 ? -31.330 -16.302 33.014 1.00 58.41 190 THR A N 1
ATOM 1491 C CA . THR A 1 190 ? -30.702 -17.620 33.106 1.00 58.41 190 THR A CA 1
ATOM 1492 C C . THR A 1 190 ? -29.631 -17.677 32.030 1.00 58.41 190 THR A C 1
ATOM 1494 O O . THR A 1 190 ? -29.906 -18.000 30.878 1.00 58.41 190 THR A O 1
ATOM 1497 N N . PHE A 1 191 ? -28.402 -17.311 32.390 1.00 59.09 191 PHE A N 1
ATOM 1498 C CA . PHE A 1 191 ? -27.252 -17.484 31.511 1.00 59.09 191 PHE A CA 1
ATOM 1499 C C . PHE A 1 191 ? -26.934 -18.977 31.412 1.00 59.09 191 PHE A C 1
ATOM 1501 O O . PHE A 1 191 ? -26.316 -19.562 32.303 1.00 59.09 191 PHE A O 1
ATOM 1508 N N . LYS A 1 192 ? -27.389 -19.616 30.333 1.00 54.19 192 LYS A N 1
ATOM 1509 C CA . LYS A 1 192 ? -26.964 -20.973 29.991 1.00 54.19 192 LYS A CA 1
ATOM 1510 C C . LYS A 1 192 ? -25.524 -20.866 29.485 1.00 54.19 192 LYS A C 1
ATOM 1512 O O . LYS A 1 192 ? -25.284 -20.230 28.462 1.00 54.19 192 LYS A O 1
ATOM 1517 N N . LYS A 1 193 ? -24.563 -21.423 30.231 1.00 45.44 193 LYS A N 1
ATOM 1518 C CA . LYS A 1 193 ? -23.171 -21.531 29.767 1.00 45.44 193 LYS A CA 1
ATOM 1519 C C . LYS A 1 193 ? -23.168 -22.233 28.401 1.00 45.44 193 LYS A C 1
ATOM 1521 O O . LYS A 1 193 ? -23.883 -23.232 28.276 1.00 45.44 193 LYS A O 1
ATOM 1526 N N . PRO A 1 194 ? -22.407 -21.743 27.406 1.00 53.09 194 PRO A N 1
ATOM 1527 C CA . PRO A 1 194 ? -22.227 -22.481 26.165 1.00 53.09 194 PRO A CA 1
ATOM 1528 C C . PRO A 1 194 ? -21.653 -23.853 26.523 1.00 53.09 194 PRO A C 1
ATOM 1530 O O . PRO A 1 194 ? -20.660 -23.951 27.246 1.00 53.09 194 PRO A O 1
ATOM 1533 N N . GLY A 1 195 ? -22.368 -24.901 26.117 1.00 46.25 195 GLY A N 1
ATOM 1534 C CA . GLY A 1 195 ? -21.911 -26.271 26.269 1.00 46.25 195 GLY A CA 1
ATOM 1535 C C . GLY A 1 195 ? -20.654 -26.467 25.437 1.00 46.25 195 GLY A C 1
ATOM 1536 O O . GLY A 1 195 ? -20.551 -25.952 24.328 1.00 46.25 195 GLY A O 1
ATOM 1537 N N . ASN A 1 196 ? -19.698 -27.190 26.005 1.00 46.53 196 ASN A N 1
ATOM 1538 C CA . ASN A 1 196 ? -18.522 -27.654 25.296 1.00 46.53 196 ASN A CA 1
ATOM 1539 C C . ASN A 1 196 ? -18.991 -28.675 24.251 1.00 46.53 196 ASN A C 1
ATOM 1541 O O . ASN A 1 196 ? -19.204 -29.840 24.588 1.00 46.53 196 ASN A O 1
ATOM 1545 N N . GLU A 1 197 ? -19.202 -28.235 23.016 1.00 45.72 197 GLU A N 1
ATOM 1546 C CA . GLU A 1 197 ? -19.292 -29.136 21.871 1.00 45.72 197 GLU A CA 1
ATOM 1547 C C . GLU A 1 197 ? -17.863 -29.440 21.404 1.00 45.72 197 GLU A C 1
ATOM 1549 O O . GLU A 1 197 ? -17.079 -28.531 21.121 1.00 45.72 197 GLU A O 1
ATOM 1554 N N . GLN A 1 198 ? -17.529 -30.733 21.460 1.00 38.47 198 GLN A N 1
ATOM 1555 C CA . GLN A 1 198 ? -16.370 -31.344 20.809 1.00 38.47 198 GLN A CA 1
ATOM 1556 C C . GLN A 1 198 ? -16.556 -31.340 19.293 1.00 38.47 198 GLN A C 1
ATOM 1558 O O . GLN A 1 198 ? -17.719 -31.496 18.854 1.00 38.47 198 GLN A O 1
#

Foldseek 3Di:
DVVVVVVVCVVPPDDDDDPVVVDDDPVPDDDDDDPDDDDDCLVVVVVVLVVVVVVLVVVVVCLCVVLVDPVVCVVDVVVNVVSVVVVVVSVVVNVVVVVVCVVVCSVPDDDDDDPDDDDPDPDDPVVVVVVCVVCVPDDDDPDDPPDPPPDPPPPVPPPDDDDDDDDDDDDDDDDDDDDDDDPDPPDDPDPDPPDDDD

Sequence (198 aa):
MVCVAFLINKLLAPSNPTPEKLTSYECGEETTGNAWLPFNSRFYVIALIFLLFDVEMVFIFPWATVFGSHEINNYDPRWGWLALTEMFVFLGILILGLAYVWVKGDLDWIKPKPIVPITDTFIPKSLYEKLNAEQSVYKVKAFSLTTVPPVPLETVLTAETTGTNETSGTSGTGGTPGTPPIRKPMFKPTFKKPGNEQ

Secondary structure (DSSP, 8-state):
-HHHHHHHHHHHS-----GGGSS---TTSPP-S-S-PPPPTHHHHHHHHHHHHHHHHHHHHHHHHHTT-HHHHHH-HHHHHHHHHHHHHHHHHHHHHHHHHHHHTTT--------------SS-HHHHHHHHHHHTT--PPP-----PPPPPGGGGSSSS-------------------------S------PPP---